Protein AF-A0A9D1GYC1-F1 (afdb_monomer_lite)

Sequence (197 aa):
MPLFRSRPQLSPGERSRFRAACAEAGVDPTVLALAHGTIAARPSGAPGLSAEPPRGVAVTALTTHLGYGDEDRWTLVGWHEIDRGGWNPETFRLEIDQRGVVEAGLVRPGGRRHRIHLADPYRVPEVMTERVSATILFSRQVEMPESTTVLTVVARRDLGDQTITWLAVPSRGSAVDDPDVKAFAAAAVRRLRGEFG

Secondary structure (DSSP, 8-state):
----PPPP---HHHHHHHHHHHHHTT----EEEEEEEEEPPPPPSSTTSPPPPPEEEEEEEESSEEEEE-SS-EEEEEGGGEEEEEEETTTTEEEEEE---EETTEEPS-PPEEEEEEEE-TTHHHHHHHHHHTTEEEEEEEEPTTSS-EEEEEEEE-TTT-PEEEEEEEPTT--TT-HHHHHHHHHHHHHHHHHH-

pLDDT: mean 89.63, std 12.63, range [39.53, 98.19]

Radius of gyration: 19.03 Å; chains: 1; bounding box: 54×38×55 Å

Foldseek 3Di:
DDDPDPADDADPLFVVQLVVVCVVVVHDSAFPHKFKWWFFADPPPDPPDDGDPTDIWMWTLHQFWTWIDHNPDIDTAGLQQFPDWDADPVQQKTKTFGWADADLQETDPDGDITIIRTPPCTCVSVSSVVRNVVFWPDWDWDDDPPDPKIWIWTWTARSPPRDIRTHIYTDPPDPCVDPVVSVVRNVVRVVVVVVRD

Structure (mmCIF, N/CA/C/O backbone):
data_AF-A0A9D1GYC1-F1
#
_entry.id   AF-A0A9D1GYC1-F1
#
loop_
_atom_site.group_PDB
_atom_site.id
_atom_site.type_symbol
_atom_site.label_atom_id
_atom_site.label_alt_id
_atom_site.label_comp_id
_atom_site.label_asym_id
_atom_site.label_entity_id
_atom_site.label_seq_id
_atom_site.pdbx_PDB_ins_code
_atom_site.Cartn_x
_atom_site.Cartn_y
_atom_site.Cartn_z
_atom_site.occupancy
_atom_site.B_iso_or_equiv
_atom_site.auth_seq_id
_atom_site.auth_comp_id
_atom_site.auth_asym_id
_atom_site.auth_atom_id
_atom_site.pdbx_PDB_model_num
ATOM 1 N N . MET A 1 1 ? 17.652 24.447 -23.762 1.00 39.53 1 MET A N 1
ATOM 2 C CA . MET A 1 1 ? 17.161 23.296 -24.551 1.00 39.53 1 MET A CA 1
ATOM 3 C C . MET A 1 1 ? 16.660 22.231 -23.591 1.00 39.53 1 MET A C 1
ATOM 5 O O . MET A 1 1 ? 17.461 21.805 -22.767 1.00 39.53 1 MET A O 1
ATOM 9 N N . PRO A 1 2 ? 15.387 21.811 -23.633 1.00 45.84 2 PRO A N 1
ATOM 10 C CA . PRO A 1 2 ? 14.967 20.640 -22.879 1.00 45.84 2 PRO A CA 1
ATOM 11 C C . PRO A 1 2 ? 15.507 19.392 -23.589 1.00 45.84 2 PRO A C 1
ATOM 13 O O . PRO A 1 2 ? 15.212 19.155 -24.759 1.00 45.84 2 PRO A O 1
ATOM 16 N N . LEU A 1 3 ? 16.344 18.620 -22.897 1.00 50.72 3 LEU A N 1
ATOM 17 C CA . LEU A 1 3 ? 16.708 17.271 -23.321 1.00 50.72 3 LEU A CA 1
ATOM 18 C C . LEU A 1 3 ? 15.425 16.432 -23.300 1.00 50.72 3 LEU A C 1
ATOM 20 O O . LEU A 1 3 ? 14.894 16.149 -22.227 1.00 50.72 3 LEU A O 1
ATOM 24 N N . PHE A 1 4 ? 14.910 16.060 -24.473 1.00 52.53 4 PHE A N 1
ATOM 25 C CA . PHE A 1 4 ? 13.869 15.041 -24.588 1.00 52.53 4 PHE A CA 1
ATOM 26 C C . PHE A 1 4 ? 14.464 13.718 -24.099 1.00 52.53 4 PHE A C 1
ATOM 28 O O . PHE A 1 4 ? 15.125 13.005 -24.852 1.00 52.53 4 PHE A O 1
ATOM 35 N N . ARG A 1 5 ? 14.285 13.404 -22.814 1.00 61.00 5 ARG A N 1
ATOM 36 C CA . ARG A 1 5 ? 14.581 12.064 -22.308 1.00 61.00 5 ARG A CA 1
ATOM 37 C C . ARG A 1 5 ? 13.531 11.116 -22.869 1.00 61.00 5 ARG A C 1
ATOM 39 O O . ARG A 1 5 ? 12.332 11.387 -22.786 1.00 61.00 5 ARG A O 1
ATOM 46 N N . SER A 1 6 ? 13.990 10.026 -23.473 1.00 70.56 6 SER A N 1
ATOM 47 C CA . SER A 1 6 ? 13.118 8.967 -23.972 1.00 70.56 6 SER A CA 1
ATOM 48 C C . SER A 1 6 ? 12.211 8.469 -22.850 1.00 70.56 6 SER A C 1
ATOM 50 O O . SER A 1 6 ? 12.669 8.248 -21.729 1.00 70.56 6 SER A O 1
ATOM 52 N N . ARG A 1 7 ? 10.921 8.285 -23.156 1.00 77.81 7 ARG A N 1
ATOM 53 C CA . ARG A 1 7 ? 9.949 7.721 -22.213 1.00 77.81 7 ARG A CA 1
ATOM 54 C C . ARG A 1 7 ? 10.495 6.388 -21.678 1.00 77.81 7 ARG A C 1
ATOM 56 O O . ARG A 1 7 ? 10.928 5.574 -22.497 1.00 77.81 7 ARG A O 1
ATOM 63 N N . PRO A 1 8 ? 10.472 6.147 -20.358 1.00 86.25 8 PRO A N 1
ATOM 64 C CA . PRO A 1 8 ? 10.978 4.901 -19.804 1.00 86.25 8 PRO A CA 1
ATOM 65 C C . PRO A 1 8 ? 10.171 3.725 -20.361 1.00 86.25 8 PRO A C 1
ATOM 67 O O . PRO A 1 8 ? 8.963 3.842 -20.596 1.00 86.25 8 PRO A O 1
ATOM 70 N N . GLN A 1 9 ? 10.846 2.602 -20.592 1.00 90.44 9 GLN A N 1
ATOM 71 C CA . GLN A 1 9 ? 10.252 1.357 -21.073 1.00 90.44 9 GLN A CA 1
ATOM 72 C C . GLN A 1 9 ? 10.885 0.176 -20.348 1.00 90.44 9 GLN A C 1
ATOM 74 O O . GLN A 1 9 ? 12.081 0.206 -20.082 1.00 90.44 9 GLN A O 1
ATOM 79 N N . LEU A 1 10 ? 10.085 -0.858 -20.087 1.00 93.31 10 LEU A N 1
ATOM 80 C CA . LEU A 1 10 ? 10.588 -2.142 -19.603 1.00 93.31 10 LEU A CA 1
ATOM 81 C C . LEU A 1 10 ? 11.386 -2.844 -20.704 1.00 93.31 10 LEU A C 1
ATOM 83 O O . LEU A 1 10 ? 10.920 -2.896 -21.860 1.00 93.31 10 LEU A O 1
ATOM 87 N N . SER A 1 11 ? 12.509 -3.448 -20.320 1.00 93.81 11 SER A N 1
ATOM 88 C CA . SER A 1 11 ? 13.245 -4.415 -21.133 1.00 93.81 11 SER A CA 1
ATOM 89 C C . SER A 1 11 ? 12.323 -5.579 -21.555 1.00 93.81 11 SER A C 1
ATOM 91 O O . SER A 1 11 ? 11.264 -5.805 -20.953 1.00 93.81 11 SER A O 1
ATOM 93 N N . PRO A 1 12 ? 12.681 -6.356 -22.593 1.00 95.56 12 PRO A N 1
ATOM 94 C CA . PRO A 1 12 ? 11.940 -7.565 -22.944 1.00 95.56 12 PRO A CA 1
ATOM 95 C C . PRO A 1 12 ? 11.827 -8.572 -21.786 1.00 95.56 12 PRO A C 1
ATOM 97 O O . PRO A 1 12 ? 10.746 -9.130 -21.582 1.00 95.56 12 PRO A O 1
ATOM 100 N N . GLY A 1 13 ? 12.902 -8.768 -21.013 1.00 94.50 13 GLY A N 1
ATOM 101 C CA . GLY A 1 13 ? 12.927 -9.674 -19.862 1.00 94.50 13 GLY A CA 1
ATOM 102 C C . GLY A 1 13 ? 12.052 -9.169 -18.718 1.00 94.50 13 GLY A C 1
ATOM 103 O O . GLY A 1 13 ? 11.164 -9.887 -18.254 1.00 94.50 13 GLY A O 1
ATOM 104 N N . GLU A 1 14 ? 12.201 -7.893 -18.354 1.00 95.31 14 GLU A N 1
ATOM 105 C CA . GLU A 1 14 ? 11.397 -7.238 -17.317 1.00 95.31 14 GLU A CA 1
ATOM 106 C C . GLU A 1 14 ? 9.914 -7.292 -17.669 1.00 95.31 14 GLU A C 1
ATOM 108 O O . GLU A 1 14 ? 9.080 -7.632 -16.835 1.00 95.31 14 GLU A O 1
ATOM 113 N N . ARG A 1 15 ? 9.571 -7.009 -18.930 1.00 96.69 15 ARG A N 1
ATOM 114 C CA . ARG A 1 15 ? 8.191 -7.042 -19.423 1.00 96.69 15 ARG A CA 1
ATOM 115 C C . ARG A 1 15 ? 7.595 -8.442 -19.371 1.00 96.69 15 ARG A C 1
ATOM 117 O O . ARG A 1 15 ? 6.419 -8.574 -19.034 1.00 96.69 15 ARG A O 1
ATOM 124 N N . SER A 1 16 ? 8.371 -9.460 -19.740 1.00 96.50 16 SER A N 1
ATOM 125 C CA . SER A 1 16 ? 7.931 -10.855 -19.687 1.00 96.50 16 SER A CA 1
ATOM 126 C C . SER A 1 16 ? 7.629 -11.265 -18.246 1.00 96.50 16 SER A C 1
ATOM 128 O O . SER A 1 16 ? 6.515 -11.707 -17.950 1.00 96.50 16 SER A O 1
ATOM 130 N N . ARG A 1 17 ? 8.567 -11.012 -17.319 1.00 97.25 17 ARG A N 1
ATOM 131 C CA . ARG A 1 17 ? 8.382 -11.353 -15.904 1.00 97.25 17 ARG A CA 1
ATOM 132 C C . ARG A 1 17 ? 7.278 -10.528 -15.242 1.00 97.25 17 ARG A C 1
ATOM 134 O O . ARG A 1 17 ? 6.483 -11.096 -14.498 1.00 97.25 17 ARG A O 1
ATOM 141 N N . PHE A 1 18 ? 7.172 -9.238 -15.557 1.00 97.62 18 PHE A N 1
ATOM 142 C CA . PHE A 1 18 ? 6.093 -8.359 -15.101 1.00 97.62 18 PHE A CA 1
ATOM 143 C C . PHE A 1 18 ? 4.718 -8.906 -15.492 1.00 97.62 18 PHE A C 1
ATOM 145 O O . PHE A 1 18 ? 3.842 -9.051 -14.644 1.00 97.62 18 PHE A O 1
ATOM 152 N N . ARG A 1 19 ? 4.532 -9.270 -16.769 1.00 97.56 19 ARG A N 1
ATOM 153 C CA . ARG A 1 19 ? 3.264 -9.834 -17.253 1.00 97.56 19 ARG A CA 1
ATOM 154 C C . ARG A 1 19 ? 2.930 -11.160 -16.582 1.00 97.56 19 ARG A C 1
ATOM 156 O O . ARG A 1 19 ? 1.773 -11.363 -16.231 1.00 97.56 19 ARG A O 1
ATOM 163 N N . ALA A 1 20 ? 3.923 -12.029 -16.391 1.00 97.50 20 ALA A N 1
ATOM 164 C CA . ALA A 1 20 ? 3.738 -13.279 -15.662 1.00 97.50 20 ALA A CA 1
ATOM 165 C C . ALA A 1 20 ? 3.291 -13.017 -14.215 1.00 97.50 20 ALA A C 1
ATOM 167 O O . ALA A 1 20 ? 2.290 -13.577 -13.786 1.00 97.50 20 ALA A O 1
ATOM 168 N N . ALA A 1 21 ? 3.949 -12.097 -13.502 1.00 97.31 21 ALA A N 1
ATOM 169 C CA . ALA A 1 21 ? 3.579 -11.735 -12.135 1.00 97.31 21 ALA A CA 1
ATOM 170 C C . ALA A 1 21 ? 2.167 -11.127 -12.040 1.00 97.31 21 ALA A C 1
ATOM 172 O O . ALA A 1 21 ? 1.408 -11.475 -11.139 1.00 97.31 21 ALA A O 1
ATOM 173 N N . CYS A 1 22 ? 1.787 -10.255 -12.980 1.00 97.62 22 CYS A N 1
ATOM 174 C CA . CYS A 1 22 ? 0.422 -9.732 -13.061 1.00 97.62 22 CYS A CA 1
ATOM 175 C C . CYS A 1 22 ? -0.602 -10.847 -13.308 1.00 97.62 22 CYS A C 1
ATOM 177 O O . CYS A 1 22 ? -1.631 -10.873 -12.643 1.00 97.62 22 CYS A O 1
ATOM 179 N N . ALA A 1 23 ? -0.317 -11.786 -14.214 1.00 97.56 23 ALA A N 1
ATOM 180 C CA . ALA A 1 23 ? -1.205 -12.912 -14.497 1.00 97.56 23 ALA A CA 1
ATOM 181 C C . ALA A 1 23 ? -1.344 -13.862 -13.294 1.00 97.56 23 ALA A C 1
ATOM 183 O O . ALA A 1 23 ? -2.462 -14.227 -12.940 1.00 97.56 23 ALA A O 1
ATOM 184 N N . GLU A 1 24 ? -0.232 -14.210 -12.638 1.00 96.88 24 GLU A N 1
ATOM 185 C CA . GLU A 1 24 ? -0.198 -15.025 -11.414 1.00 96.88 24 GLU A CA 1
ATOM 186 C C . GLU A 1 24 ? -1.030 -14.390 -10.285 1.00 96.88 24 GLU A C 1
ATOM 188 O O . GLU A 1 24 ? -1.705 -15.098 -9.541 1.00 96.88 24 GLU A O 1
ATOM 193 N N . ALA A 1 25 ? -1.010 -13.058 -10.176 1.00 94.75 25 ALA A N 1
ATOM 194 C CA . ALA A 1 25 ? -1.740 -12.306 -9.158 1.00 94.75 25 ALA A CA 1
ATOM 195 C C . ALA A 1 25 ? -3.167 -11.888 -9.573 1.00 94.75 25 ALA A C 1
ATOM 197 O O . ALA A 1 25 ? -3.871 -11.283 -8.769 1.00 94.75 25 ALA A O 1
ATOM 198 N N . GLY A 1 26 ? -3.600 -12.155 -10.812 1.00 95.81 26 GLY A N 1
ATOM 199 C CA . GLY A 1 26 ? -4.896 -11.689 -11.326 1.00 95.81 26 GLY A CA 1
ATOM 200 C C . GLY A 1 26 ? -5.011 -10.161 -11.460 1.00 95.81 26 GLY A C 1
ATOM 201 O O . GLY A 1 26 ? -6.103 -9.608 -11.355 1.00 95.81 26 GLY A O 1
ATOM 202 N N . VAL A 1 27 ? -3.893 -9.465 -11.670 1.00 96.06 27 VAL A N 1
ATOM 203 C CA . VAL A 1 27 ? -3.803 -7.998 -11.733 1.00 96.06 27 VAL A CA 1
ATOM 204 C C . VAL A 1 27 ? -3.805 -7.509 -13.182 1.00 96.06 27 VAL A C 1
ATOM 206 O O . VAL A 1 27 ? -3.058 -8.014 -14.018 1.00 96.06 27 VAL A O 1
ATOM 209 N N . ASP A 1 28 ? -4.588 -6.467 -13.475 1.00 94.31 28 ASP A N 1
ATOM 210 C CA . ASP A 1 28 ? -4.538 -5.755 -14.758 1.00 94.31 28 ASP A CA 1
ATOM 211 C C . ASP A 1 28 ? -3.153 -5.094 -14.960 1.00 94.31 28 ASP A C 1
ATOM 213 O O . ASP A 1 28 ? -2.762 -4.228 -14.167 1.00 94.31 28 ASP A O 1
ATOM 217 N N . PRO A 1 29 ? -2.400 -5.453 -16.020 1.00 95.62 29 PRO A N 1
ATOM 218 C CA . PRO A 1 29 ? -1.058 -4.931 -16.269 1.00 95.62 29 PRO A CA 1
ATOM 219 C C . PRO A 1 29 ? -1.042 -3.507 -16.860 1.00 95.62 29 PRO A C 1
ATOM 221 O O . PRO A 1 29 ? -0.000 -3.068 -17.354 1.00 95.62 29 PRO A O 1
ATOM 224 N N . THR A 1 30 ? -2.162 -2.776 -16.865 1.00 95.56 30 THR A N 1
ATOM 225 C CA . THR A 1 30 ? -2.246 -1.405 -17.391 1.00 95.56 30 THR A CA 1
ATOM 226 C C . THR A 1 30 ? -1.371 -0.436 -16.588 1.00 95.56 30 THR A C 1
ATOM 228 O O . THR A 1 30 ? -1.704 -0.021 -15.476 1.00 95.56 30 THR A O 1
ATOM 231 N N . VAL A 1 31 ? -0.246 -0.036 -17.190 1.00 96.88 31 VAL A N 1
ATOM 232 C CA . VAL A 1 31 ? 0.742 0.882 -16.605 1.00 96.88 31 VAL A CA 1
ATOM 233 C C . VAL A 1 31 ? 0.338 2.340 -16.834 1.00 96.88 31 VAL A C 1
ATOM 235 O O . VAL A 1 31 ? 0.272 2.813 -17.968 1.00 96.88 31 VAL A O 1
ATOM 238 N N . LEU A 1 32 ? 0.142 3.080 -15.744 1.00 96.62 32 LEU A N 1
ATOM 239 C CA . LEU A 1 32 ? -0.139 4.520 -15.743 1.00 96.62 32 LEU A CA 1
ATOM 240 C C . LEU A 1 32 ? 1.142 5.360 -15.730 1.00 96.62 32 LEU A C 1
ATOM 242 O O . LEU A 1 32 ? 1.209 6.411 -16.370 1.00 96.62 32 LEU A O 1
ATOM 246 N N . ALA A 1 33 ? 2.160 4.895 -15.006 1.00 96.50 33 ALA A N 1
ATOM 247 C CA . AL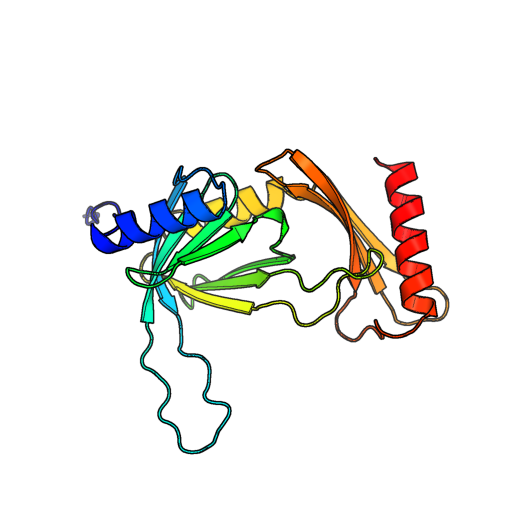A A 1 33 ? 3.483 5.505 -14.955 1.00 96.50 33 ALA A CA 1
ATOM 248 C C . ALA A 1 33 ? 4.564 4.435 -14.773 1.00 96.50 33 ALA A C 1
ATOM 250 O O . ALA A 1 33 ? 4.325 3.394 -14.164 1.00 96.50 33 ALA A O 1
ATOM 251 N N . LEU A 1 34 ? 5.753 4.713 -15.301 1.00 96.25 34 LEU A N 1
ATOM 252 C CA . LEU A 1 34 ? 6.928 3.858 -15.191 1.00 96.25 34 LEU A CA 1
ATOM 253 C C . LEU A 1 34 ? 8.133 4.726 -14.834 1.00 96.25 34 LEU A C 1
ATOM 255 O O . LEU A 1 34 ? 8.283 5.822 -15.375 1.00 96.25 34 LEU A O 1
ATOM 259 N N . ALA A 1 35 ? 8.981 4.214 -13.956 1.00 95.56 35 ALA A N 1
ATOM 260 C CA . ALA A 1 35 ? 10.292 4.753 -13.635 1.00 95.56 35 ALA A CA 1
ATOM 261 C C . ALA A 1 35 ? 11.291 3.601 -13.471 1.00 95.56 35 ALA A C 1
ATOM 263 O O . ALA A 1 35 ? 10.893 2.447 -13.315 1.00 95.56 35 ALA A O 1
ATOM 264 N N . HIS A 1 36 ? 12.580 3.925 -13.472 1.00 94.62 36 HIS A N 1
ATOM 265 C CA . HIS A 1 36 ? 13.626 3.003 -13.040 1.00 94.62 36 HIS A CA 1
ATOM 266 C C . HIS A 1 36 ? 14.291 3.555 -11.789 1.00 94.62 36 HIS A C 1
ATOM 268 O O . HIS A 1 36 ? 14.403 4.770 -11.593 1.00 94.62 36 HIS A O 1
ATOM 274 N N . GLY A 1 37 ? 14.734 2.646 -10.941 1.00 92.56 37 GLY A N 1
ATOM 275 C CA . GLY A 1 37 ? 15.351 2.990 -9.685 1.00 92.56 37 GLY A CA 1
ATOM 276 C C . GLY A 1 37 ? 16.263 1.901 -9.171 1.00 92.56 37 GLY A C 1
ATOM 277 O O . GLY A 1 37 ? 16.548 0.918 -9.851 1.00 92.56 37 GLY A O 1
ATOM 278 N N . THR A 1 38 ? 16.719 2.090 -7.945 1.00 92.69 38 THR A N 1
ATOM 279 C CA . THR A 1 38 ? 17.491 1.097 -7.217 1.00 92.69 38 THR A CA 1
ATOM 280 C C . THR A 1 38 ? 16.861 0.837 -5.864 1.00 92.69 38 THR A C 1
ATOM 282 O O . THR A 1 38 ? 16.354 1.741 -5.194 1.00 92.69 38 THR A O 1
ATOM 285 N N . ILE A 1 39 ? 16.893 -0.423 -5.453 1.00 87.75 39 ILE A N 1
ATOM 286 C CA . ILE A 1 39 ? 16.535 -0.827 -4.099 1.00 87.75 39 ILE A CA 1
ATOM 287 C C . ILE A 1 39 ? 17.831 -1.163 -3.383 1.00 87.75 39 ILE A C 1
ATOM 289 O O . ILE A 1 39 ? 18.661 -1.925 -3.885 1.00 87.75 39 ILE A O 1
ATOM 293 N N . ALA A 1 40 ? 18.015 -0.553 -2.214 1.00 75.06 40 ALA A N 1
ATOM 294 C CA . ALA A 1 40 ? 19.121 -0.909 -1.346 1.00 75.06 40 ALA A CA 1
ATOM 295 C C . ALA A 1 40 ? 18.978 -2.379 -0.947 1.00 75.06 40 ALA A C 1
ATOM 297 O O . ALA A 1 40 ? 17.885 -2.828 -0.590 1.00 75.06 40 ALA A O 1
ATOM 298 N N . ALA A 1 41 ? 20.087 -3.108 -0.976 1.00 59.34 41 ALA A N 1
ATOM 299 C CA . ALA A 1 41 ? 20.135 -4.433 -0.398 1.00 59.34 41 ALA A CA 1
ATOM 300 C C . ALA A 1 41 ? 19.612 -4.420 1.035 1.00 59.34 41 ALA A C 1
ATOM 302 O O . ALA A 1 41 ? 19.775 -3.447 1.783 1.00 59.34 41 ALA A O 1
ATOM 303 N N . ARG A 1 42 ? 18.982 -5.526 1.423 1.00 54.38 42 ARG A N 1
ATOM 304 C CA . ARG A 1 42 ? 18.585 -5.733 2.810 1.00 54.38 42 ARG A CA 1
ATOM 305 C C . ARG A 1 42 ? 19.854 -5.573 3.661 1.00 54.38 42 ARG A C 1
ATOM 307 O O . ARG A 1 42 ? 20.855 -6.205 3.328 1.00 54.38 42 ARG A O 1
ATOM 314 N N . PRO A 1 43 ? 19.868 -4.735 4.714 1.00 46.38 43 PRO A N 1
ATOM 315 C CA . PRO A 1 43 ? 21.038 -4.672 5.576 1.00 46.38 43 PRO A CA 1
ATOM 316 C C . PRO A 1 43 ? 21.307 -6.088 6.088 1.00 46.38 43 PRO A C 1
ATOM 318 O O . PRO A 1 43 ? 20.394 -6.732 6.615 1.00 46.38 43 PRO A O 1
ATOM 321 N N . SER A 1 44 ? 22.527 -6.593 5.874 1.00 48.44 44 SER A N 1
ATOM 322 C CA . SER A 1 44 ? 22.945 -7.850 6.484 1.00 48.44 44 SER A CA 1
ATOM 323 C C . SER A 1 44 ? 22.776 -7.696 7.991 1.00 48.44 44 SER A C 1
ATOM 325 O O . SER A 1 44 ? 23.409 -6.843 8.609 1.00 48.44 44 SER A O 1
ATOM 327 N N . GLY A 1 45 ? 21.906 -8.511 8.585 1.00 48.31 45 GLY A N 1
ATOM 328 C CA . GLY A 1 45 ? 21.752 -8.564 10.037 1.00 48.31 45 GLY A CA 1
ATOM 329 C C . GLY A 1 45 ? 22.968 -9.172 10.745 1.00 48.31 45 GLY A C 1
ATOM 330 O O . GLY A 1 45 ? 23.010 -9.157 11.970 1.00 48.31 45 GLY A O 1
ATOM 331 N N . ALA A 1 46 ? 23.941 -9.707 9.999 1.00 48.47 46 ALA A N 1
ATOM 332 C CA . ALA A 1 46 ? 25.135 -10.340 10.537 1.00 48.47 46 ALA A CA 1
ATOM 333 C C . ALA A 1 46 ? 26.384 -9.468 10.295 1.00 48.47 46 ALA A C 1
ATOM 335 O O . ALA A 1 46 ? 26.657 -9.105 9.141 1.00 48.47 46 ALA A O 1
ATOM 336 N N . PRO A 1 47 ? 27.166 -9.148 11.345 1.00 46.50 47 PRO A N 1
ATOM 337 C CA . PRO A 1 47 ? 28.459 -8.498 11.179 1.00 46.50 47 PRO A CA 1
ATOM 338 C C . PRO A 1 47 ? 29.392 -9.410 10.367 1.00 46.50 47 PRO A C 1
ATOM 340 O O . PRO A 1 47 ? 29.606 -10.562 10.730 1.00 46.50 47 PRO A O 1
ATOM 343 N N . GLY A 1 48 ? 29.926 -8.895 9.255 1.00 56.56 48 GLY A N 1
ATOM 344 C CA . GLY A 1 48 ? 30.920 -9.587 8.421 1.00 56.56 48 GLY A CA 1
ATOM 345 C C . GLY A 1 48 ? 30.452 -10.042 7.033 1.00 56.56 48 GLY A C 1
ATOM 346 O O . GLY A 1 48 ? 31.292 -10.436 6.230 1.00 56.56 48 GLY A O 1
ATOM 347 N N . LEU A 1 49 ? 29.160 -9.949 6.700 1.00 54.97 49 LEU A N 1
ATOM 348 C CA . LEU A 1 49 ? 28.703 -10.131 5.315 1.00 54.97 49 LEU A CA 1
ATOM 349 C C . LEU A 1 49 ? 28.730 -8.790 4.574 1.00 54.97 49 LEU A C 1
ATOM 351 O O . LEU A 1 49 ? 28.189 -7.794 5.060 1.00 54.97 49 LEU A O 1
ATOM 355 N N . SER A 1 50 ? 29.355 -8.779 3.393 1.00 52.34 50 SER A N 1
ATOM 356 C CA . SER A 1 50 ? 29.309 -7.643 2.469 1.00 52.34 50 SER A CA 1
ATOM 357 C C . SER A 1 50 ? 27.849 -7.293 2.186 1.00 52.34 50 SER A C 1
ATOM 359 O O . SER A 1 50 ? 27.059 -8.182 1.870 1.00 52.34 50 SER A O 1
ATOM 361 N N . ALA A 1 51 ? 27.484 -6.014 2.300 1.00 57.62 51 ALA A N 1
ATOM 362 C CA . ALA A 1 51 ? 26.174 -5.556 1.849 1.00 57.62 51 ALA A CA 1
ATOM 363 C C . ALA A 1 51 ? 26.010 -5.952 0.374 1.00 57.62 51 ALA A C 1
ATOM 365 O O . ALA A 1 51 ? 26.937 -5.738 -0.415 1.00 57.62 51 ALA A O 1
ATOM 366 N N . GLU A 1 52 ? 24.878 -6.565 0.005 1.00 60.72 52 GLU A N 1
ATOM 367 C CA . GLU A 1 52 ? 24.634 -6.857 -1.409 1.00 60.72 52 GLU A CA 1
ATOM 368 C C . GLU A 1 52 ? 24.631 -5.527 -2.188 1.00 60.72 52 GLU A C 1
ATOM 370 O O . GLU A 1 52 ? 24.252 -4.477 -1.646 1.00 60.72 52 GLU A O 1
ATOM 375 N N . PRO A 1 53 ? 25.097 -5.522 -3.445 1.00 68.12 53 PRO A N 1
ATOM 376 C CA . PRO A 1 53 ? 25.045 -4.316 -4.250 1.00 68.12 53 PRO A CA 1
ATOM 377 C C . PRO A 1 53 ? 23.585 -3.864 -4.434 1.00 68.12 53 PRO A C 1
ATOM 379 O O . PRO A 1 53 ? 22.678 -4.701 -4.488 1.00 68.12 53 PRO A O 1
ATOM 382 N N . PRO A 1 54 ? 23.330 -2.547 -4.545 1.00 79.75 54 PRO A N 1
ATOM 383 C CA . PRO A 1 54 ? 22.013 -2.041 -4.899 1.00 79.75 54 PRO A CA 1
ATOM 384 C C . PRO A 1 54 ? 21.522 -2.691 -6.190 1.00 79.75 54 PRO A C 1
ATOM 386 O O . PRO A 1 54 ? 22.254 -2.764 -7.178 1.00 79.75 54 PRO A O 1
ATOM 389 N N . ARG A 1 55 ? 20.269 -3.135 -6.185 1.00 87.06 55 ARG A N 1
ATOM 390 C CA . ARG A 1 55 ? 19.655 -3.804 -7.331 1.00 87.06 55 ARG A CA 1
ATOM 391 C C . ARG A 1 55 ? 18.860 -2.797 -8.148 1.00 87.06 55 ARG A C 1
ATOM 393 O O . ARG A 1 55 ? 18.040 -2.073 -7.581 1.00 87.06 55 ARG A O 1
ATOM 400 N N . GLY A 1 56 ? 19.102 -2.753 -9.456 1.00 91.62 56 GLY A N 1
ATOM 401 C CA . GLY A 1 56 ? 18.282 -1.989 -10.394 1.00 91.62 56 GLY A CA 1
ATOM 402 C C . GLY A 1 56 ? 16.890 -2.602 -10.508 1.00 91.62 56 GLY A C 1
ATOM 403 O O . GLY A 1 56 ? 16.764 -3.818 -10.590 1.00 91.62 56 GLY A O 1
ATOM 404 N N . VAL A 1 57 ? 15.855 -1.769 -10.475 1.00 94.25 57 VAL A N 1
ATOM 405 C CA . VAL A 1 57 ? 14.464 -2.205 -10.622 1.00 94.25 57 VAL A CA 1
ATOM 406 C C . VAL A 1 57 ? 13.689 -1.240 -11.505 1.00 94.25 57 VAL A C 1
ATOM 408 O O . VAL A 1 57 ? 13.882 -0.021 -11.452 1.00 94.25 57 VAL A O 1
ATOM 411 N N . ALA A 1 58 ? 12.751 -1.779 -12.266 1.00 95.88 58 ALA A N 1
ATOM 412 C CA . ALA A 1 58 ? 11.647 -1.022 -12.814 1.00 95.88 58 ALA A CA 1
ATOM 413 C C . ALA A 1 58 ? 10.561 -0.825 -11.747 1.00 95.88 58 ALA A C 1
ATOM 415 O O . ALA A 1 58 ? 10.340 -1.684 -10.892 1.00 95.88 58 ALA A O 1
ATOM 416 N N . VAL A 1 59 ? 9.871 0.313 -11.803 1.00 97.00 59 VAL A N 1
ATOM 417 C CA . VAL A 1 59 ? 8.756 0.666 -10.918 1.00 97.00 59 VAL A CA 1
ATOM 418 C C . VAL A 1 59 ? 7.561 1.077 -11.761 1.00 97.00 59 VAL A C 1
ATOM 420 O O . VAL A 1 59 ? 7.591 2.102 -12.439 1.00 97.00 59 VAL A O 1
ATOM 423 N N . THR A 1 60 ? 6.497 0.287 -11.706 1.00 97.69 60 THR A N 1
ATOM 424 C CA . THR A 1 60 ? 5.263 0.481 -12.468 1.00 97.69 60 THR A CA 1
ATOM 425 C C . THR A 1 60 ? 4.136 0.903 -11.538 1.00 97.69 60 THR A C 1
ATOM 427 O O . THR A 1 60 ? 3.746 0.146 -10.651 1.00 97.69 60 THR A O 1
ATOM 430 N N . ALA A 1 61 ? 3.550 2.072 -11.765 1.00 97.50 61 ALA A N 1
ATOM 431 C CA . ALA A 1 61 ? 2.282 2.431 -11.145 1.00 97.50 61 ALA A CA 1
ATOM 432 C C . ALA A 1 61 ? 1.139 1.928 -12.038 1.00 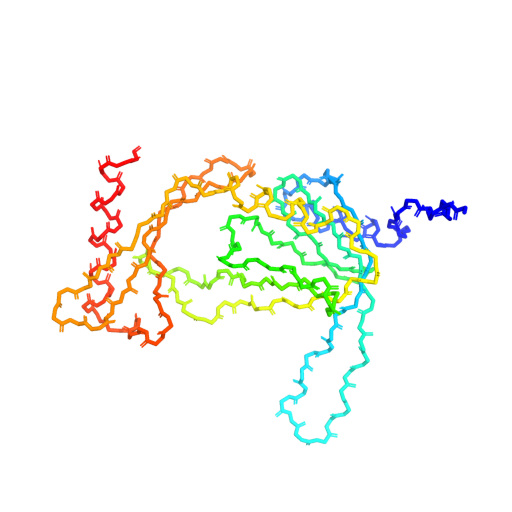97.50 61 ALA A C 1
ATOM 434 O O . ALA A 1 61 ? 0.983 2.405 -13.165 1.00 97.50 61 ALA A O 1
ATOM 435 N N . LEU A 1 62 ? 0.371 0.951 -11.558 1.00 98.06 62 LEU A N 1
ATOM 436 C CA . LEU A 1 62 ? -0.758 0.352 -12.273 1.00 98.06 62 LEU A CA 1
ATOM 437 C C . LEU A 1 62 ? -2.083 0.989 -11.848 1.00 98.06 62 LEU A C 1
ATOM 439 O O . LEU A 1 62 ? -2.155 1.796 -10.918 1.00 98.06 62 LEU A O 1
ATOM 443 N N . THR A 1 63 ? -3.168 0.595 -12.505 1.00 97.19 63 THR A N 1
ATOM 444 C CA . THR A 1 63 ? -4.529 0.997 -12.118 1.00 97.19 63 THR A CA 1
ATOM 445 C C . THR A 1 63 ? -4.879 0.585 -10.686 1.00 97.19 63 THR A C 1
ATOM 447 O O . THR A 1 63 ? -5.516 1.364 -9.975 1.00 97.19 63 THR A O 1
ATOM 450 N N . THR A 1 64 ? -4.407 -0.583 -10.240 1.00 97.56 64 THR A N 1
ATOM 451 C CA . THR A 1 64 ? -4.802 -1.207 -8.962 1.00 97.56 64 THR A CA 1
ATOM 452 C C . THR A 1 64 ? -3.639 -1.493 -8.004 1.00 97.56 64 THR A C 1
ATOM 454 O O . THR A 1 64 ? -3.865 -1.621 -6.801 1.00 97.56 64 THR A O 1
ATOM 457 N N . HIS A 1 65 ? -2.400 -1.531 -8.506 1.00 98.19 65 HIS A N 1
ATOM 458 C CA . HIS A 1 65 ? -1.210 -1.886 -7.729 1.00 98.19 65 HIS A CA 1
ATOM 459 C C . HIS A 1 65 ? -0.018 -0.974 -8.025 1.00 98.19 65 HIS A C 1
ATOM 461 O O . HIS A 1 65 ? 0.133 -0.462 -9.136 1.00 98.19 65 HIS A O 1
ATOM 467 N N . LEU A 1 66 ? 0.897 -0.868 -7.065 1.00 97.88 66 LEU A N 1
ATOM 468 C CA . LEU A 1 66 ? 2.287 -0.545 -7.348 1.00 97.88 66 LEU A CA 1
ATOM 469 C C . LEU A 1 66 ? 3.063 -1.832 -7.612 1.00 97.88 66 LEU A C 1
ATOM 471 O O . LEU A 1 66 ? 3.074 -2.732 -6.777 1.00 97.88 66 LEU A O 1
ATOM 475 N N . GLY A 1 67 ? 3.761 -1.887 -8.738 1.00 97.19 67 GLY A N 1
ATOM 476 C CA . GLY A 1 67 ? 4.720 -2.936 -9.049 1.00 97.19 67 GLY A CA 1
ATOM 477 C C . GLY A 1 67 ? 6.150 -2.423 -8.989 1.00 97.19 67 GLY A C 1
ATOM 478 O O . GLY A 1 67 ? 6.427 -1.311 -9.436 1.00 97.19 67 GLY A O 1
ATOM 479 N N . TYR A 1 68 ? 7.069 -3.232 -8.478 1.00 96.19 68 TYR A N 1
ATOM 480 C CA . TYR A 1 68 ? 8.497 -3.019 -8.688 1.00 96.19 68 TYR A CA 1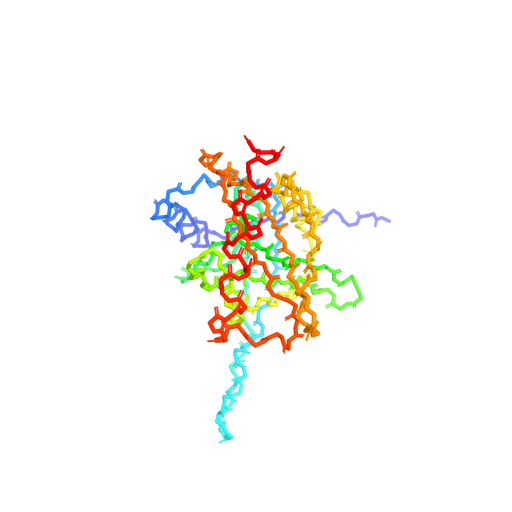
ATOM 481 C C . TYR A 1 68 ? 9.243 -4.348 -8.776 1.00 96.19 68 TYR A C 1
ATOM 483 O O . TYR A 1 68 ? 8.896 -5.319 -8.095 1.00 96.19 68 TYR A O 1
ATOM 491 N N . GLY A 1 69 ? 10.268 -4.399 -9.615 1.00 94.94 69 GLY A N 1
ATOM 492 C CA . GLY A 1 69 ? 10.986 -5.632 -9.900 1.00 94.94 69 GLY A CA 1
ATOM 493 C C . GLY A 1 69 ? 11.893 -5.516 -11.108 1.00 94.94 69 GLY A C 1
ATOM 494 O O . GLY A 1 69 ? 12.113 -4.427 -11.630 1.00 94.94 69 GLY A O 1
ATOM 495 N N . ASP A 1 70 ? 12.412 -6.651 -11.542 1.00 93.44 70 ASP A N 1
ATOM 496 C CA . ASP A 1 70 ? 13.267 -6.777 -12.720 1.00 93.44 70 ASP A CA 1
ATOM 497 C C . ASP A 1 70 ? 12.989 -8.107 -13.451 1.00 93.44 70 ASP A C 1
ATOM 499 O O . ASP A 1 70 ? 11.868 -8.620 -13.422 1.00 93.44 70 ASP A O 1
ATOM 503 N N . GLU A 1 71 ? 13.981 -8.674 -14.133 1.00 93.44 71 GLU A N 1
ATOM 504 C CA . GLU A 1 71 ? 13.830 -9.910 -14.905 1.00 93.44 71 GLU A CA 1
ATOM 505 C C . GLU A 1 71 ? 13.620 -11.166 -14.038 1.00 93.44 71 GLU A C 1
ATOM 507 O O . GLU A 1 71 ? 12.994 -12.118 -14.509 1.00 93.44 71 GLU A O 1
ATOM 512 N N . ASP A 1 72 ? 14.035 -11.169 -12.764 1.00 90.81 72 ASP A N 1
ATOM 513 C CA . ASP A 1 72 ? 13.881 -12.351 -11.902 1.00 90.81 72 ASP A CA 1
ATOM 514 C C . ASP A 1 72 ? 12.558 -12.318 -11.134 1.00 90.81 72 ASP A C 1
ATOM 516 O O . ASP A 1 72 ? 11.824 -13.312 -11.030 1.00 90.81 72 ASP A O 1
ATOM 520 N N . ARG A 1 73 ? 12.254 -11.165 -10.526 1.00 91.50 73 ARG A N 1
ATOM 521 C CA . ARG A 1 73 ? 11.172 -11.072 -9.547 1.00 91.50 73 ARG A CA 1
ATOM 522 C C . ARG A 1 73 ? 10.494 -9.718 -9.554 1.00 91.50 73 ARG A C 1
ATOM 524 O O . ARG A 1 73 ? 11.136 -8.677 -9.490 1.00 91.50 73 ARG A O 1
ATOM 531 N N . TRP A 1 74 ? 9.169 -9.782 -9.461 1.00 95.38 74 TRP A N 1
ATOM 532 C CA . TRP A 1 74 ? 8.304 -8.641 -9.208 1.00 95.38 74 TRP A CA 1
ATOM 533 C C . TRP A 1 74 ? 7.627 -8.744 -7.849 1.00 95.38 74 TRP A C 1
ATOM 535 O O . TRP A 1 74 ? 7.300 -9.830 -7.366 1.00 95.38 74 TRP A O 1
ATOM 545 N N . THR A 1 75 ? 7.426 -7.586 -7.234 1.00 95.50 75 THR A N 1
ATOM 546 C CA . THR A 1 75 ? 6.527 -7.395 -6.100 1.00 95.50 75 THR A CA 1
ATOM 547 C C . THR A 1 75 ? 5.395 -6.494 -6.555 1.00 95.50 75 THR A C 1
ATOM 549 O O . THR A 1 75 ? 5.652 -5.434 -7.122 1.00 95.50 75 THR A O 1
ATOM 552 N N . LEU A 1 76 ? 4.161 -6.919 -6.303 1.00 97.19 76 LEU A N 1
ATOM 553 C CA . LEU A 1 76 ? 2.951 -6.139 -6.530 1.00 97.19 76 LEU A CA 1
ATOM 554 C C . LEU A 1 76 ? 2.332 -5.837 -5.164 1.00 97.19 76 LEU A C 1
ATOM 556 O O . LEU A 1 76 ? 2.177 -6.744 -4.349 1.00 97.19 76 LEU A O 1
ATOM 560 N N . VAL A 1 77 ? 2.027 -4.570 -4.906 1.00 97.00 77 VAL A N 1
ATOM 561 C CA . VAL A 1 77 ? 1.392 -4.096 -3.670 1.00 97.00 77 VAL A CA 1
ATOM 562 C C . VAL A 1 77 ? 0.111 -3.375 -4.055 1.00 97.00 77 VAL A C 1
ATOM 564 O O . VAL A 1 77 ? 0.163 -2.402 -4.814 1.00 97.00 77 VAL A O 1
ATOM 567 N N . GLY A 1 78 ? -1.033 -3.840 -3.559 1.00 97.25 78 GLY A N 1
ATOM 568 C CA . GLY A 1 78 ? -2.315 -3.194 -3.817 1.00 97.25 78 GLY A CA 1
ATOM 569 C C . GLY A 1 78 ? -2.320 -1.784 -3.234 1.00 97.25 78 GLY A C 1
ATOM 570 O O . GLY A 1 78 ? -1.836 -1.562 -2.122 1.00 97.25 78 GLY A O 1
ATOM 571 N N . TRP A 1 79 ? -2.887 -0.804 -3.943 1.00 97.75 79 TRP A N 1
ATOM 572 C CA . TRP A 1 79 ? -2.922 0.577 -3.431 1.00 97.75 79 TRP A CA 1
ATOM 573 C C . TRP A 1 79 ? -3.607 0.672 -2.055 1.00 97.75 79 TRP A C 1
ATOM 575 O O . TRP A 1 79 ? -3.192 1.454 -1.197 1.00 97.75 79 TRP A O 1
ATOM 585 N N . HIS A 1 80 ? -4.612 -0.177 -1.815 1.00 96.12 80 HIS A N 1
ATOM 586 C CA . HIS A 1 80 ? -5.368 -0.252 -0.564 1.00 96.12 80 HIS A CA 1
ATOM 587 C C . HIS A 1 80 ? -4.542 -0.831 0.605 1.00 96.12 80 HIS A C 1
ATOM 589 O O . HIS A 1 80 ? -4.843 -0.570 1.778 1.00 96.12 80 HIS A O 1
ATOM 595 N N . GLU A 1 81 ? -3.458 -1.548 0.307 1.00 95.62 81 GLU A N 1
ATOM 596 C CA . GLU A 1 81 ? -2.520 -2.106 1.280 1.00 95.62 81 GLU A CA 1
ATOM 597 C C . GLU A 1 81 ? -1.457 -1.094 1.728 1.00 95.62 81 GLU A C 1
ATOM 599 O O . GLU A 1 81 ? -0.725 -1.370 2.668 1.00 95.62 81 GLU A O 1
ATOM 604 N N . ILE A 1 82 ? -1.342 0.081 1.105 1.00 95.62 82 ILE A N 1
ATOM 605 C CA . ILE A 1 82 ? -0.310 1.068 1.462 1.00 95.62 82 ILE A CA 1
ATOM 606 C C . ILE A 1 82 ? -0.794 1.958 2.607 1.00 95.62 82 ILE A C 1
ATOM 608 O O . ILE A 1 82 ? -1.562 2.898 2.397 1.00 95.62 82 ILE A O 1
ATOM 612 N N . ASP A 1 83 ? -0.353 1.696 3.835 1.00 91.50 83 ASP A N 1
ATOM 613 C CA . ASP A 1 83 ? -0.740 2.503 4.997 1.00 91.50 83 ASP A CA 1
ATOM 614 C C . ASP A 1 83 ? -0.133 3.903 4.957 1.00 91.50 83 ASP A C 1
ATOM 616 O O . ASP A 1 83 ? -0.816 4.877 5.282 1.00 91.50 83 ASP A O 1
ATOM 620 N N . ARG A 1 84 ? 1.123 4.011 4.515 1.00 89.94 84 ARG A N 1
ATOM 621 C CA . ARG A 1 84 ? 1.796 5.290 4.273 1.00 89.94 84 ARG A CA 1
ATOM 622 C C . ARG A 1 84 ? 2.607 5.214 2.990 1.00 89.94 84 ARG A C 1
ATOM 624 O O . ARG A 1 84 ? 3.365 4.271 2.802 1.00 89.94 84 ARG A O 1
ATOM 631 N N . GLY A 1 85 ? 2.464 6.220 2.138 1.00 91.50 85 GLY A N 1
ATOM 632 C CA . GLY A 1 85 ? 3.311 6.435 0.970 1.00 91.50 85 GLY A CA 1
ATOM 633 C C . GLY A 1 85 ? 3.933 7.823 1.049 1.00 91.50 85 GLY A C 1
ATOM 634 O O . GLY A 1 85 ? 3.291 8.758 1.526 1.00 91.50 85 GLY A O 1
ATOM 635 N N . GLY A 1 86 ? 5.176 7.959 0.607 1.00 92.38 86 GLY A N 1
ATOM 636 C CA . GLY A 1 86 ? 5.884 9.229 0.599 1.00 92.38 86 GLY A CA 1
ATOM 637 C C . GLY A 1 86 ? 6.889 9.305 -0.536 1.00 92.38 86 GLY A C 1
ATOM 638 O O . GLY A 1 86 ? 7.520 8.315 -0.901 1.00 92.38 86 GLY A O 1
ATOM 639 N N . TRP A 1 87 ? 7.042 10.503 -1.083 1.00 94.94 87 TRP A N 1
ATOM 640 C CA . TRP A 1 87 ? 8.102 10.840 -2.019 1.00 94.94 87 TRP A CA 1
ATOM 641 C C . TRP A 1 87 ? 8.946 11.956 -1.421 1.00 94.94 87 TRP A C 1
ATOM 643 O O . TRP A 1 87 ? 8.413 12.978 -0.990 1.00 94.94 87 TRP A O 1
ATOM 653 N N . ASN A 1 88 ? 10.260 11.753 -1.390 1.00 93.81 88 ASN A N 1
ATOM 654 C CA . ASN A 1 88 ? 11.214 12.772 -0.992 1.00 93.81 88 ASN A CA 1
ATOM 655 C C . ASN A 1 88 ? 11.991 13.240 -2.240 1.00 93.81 88 ASN A C 1
ATOM 657 O O . ASN A 1 88 ? 12.826 12.478 -2.735 1.00 93.81 88 ASN A O 1
ATOM 661 N N . PRO A 1 89 ? 11.743 14.467 -2.741 1.00 92.56 89 PRO A N 1
ATOM 662 C CA . PRO A 1 89 ? 12.392 14.980 -3.948 1.00 92.56 89 PRO A CA 1
ATOM 663 C C . PRO A 1 89 ? 13.874 15.324 -3.752 1.00 92.56 89 PRO A C 1
ATOM 665 O O . PRO A 1 89 ? 14.616 15.342 -4.725 1.00 92.56 89 PRO A O 1
ATOM 668 N N . GLU A 1 90 ? 14.326 15.571 -2.520 1.00 92.25 90 GLU A N 1
ATOM 669 C CA . GLU A 1 90 ? 15.728 15.899 -2.221 1.00 92.25 90 GLU A CA 1
ATOM 670 C C . GLU A 1 90 ? 16.621 14.653 -2.249 1.00 92.25 90 GLU A C 1
ATOM 672 O O . GLU A 1 90 ? 17.764 14.693 -2.694 1.00 92.25 90 GLU A O 1
ATOM 677 N N . THR A 1 91 ? 16.085 13.523 -1.783 1.00 91.31 91 THR A N 1
ATOM 678 C CA . THR A 1 91 ? 16.794 12.232 -1.711 1.00 91.31 91 THR A CA 1
ATOM 679 C C . THR A 1 91 ? 16.380 11.259 -2.810 1.00 91.31 91 THR A C 1
ATOM 681 O O . THR A 1 91 ? 16.815 10.106 -2.797 1.00 91.31 91 THR A O 1
ATOM 684 N N . PHE A 1 92 ? 15.514 11.707 -3.723 1.00 93.25 92 PHE A N 1
ATOM 685 C CA . PHE A 1 92 ? 14.944 10.917 -4.810 1.00 93.25 92 PHE A CA 1
ATOM 686 C C . PHE A 1 92 ? 14.364 9.575 -4.344 1.00 93.25 92 PHE A C 1
ATOM 688 O O . PHE A 1 92 ? 14.516 8.544 -5.001 1.00 93.25 92 PHE A O 1
ATOM 695 N N . ARG A 1 93 ? 13.713 9.560 -3.175 1.00 94.12 93 ARG A N 1
ATOM 696 C CA . ARG A 1 93 ? 13.288 8.322 -2.515 1.00 94.12 93 ARG A CA 1
ATOM 697 C C . ARG A 1 93 ? 11.775 8.195 -2.449 1.00 94.1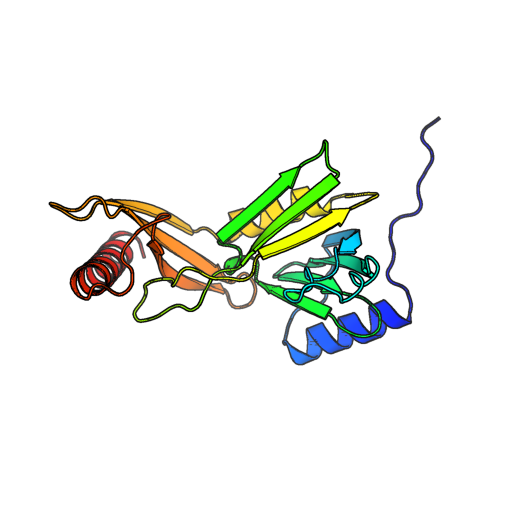2 93 ARG A C 1
ATOM 699 O O . ARG A 1 93 ? 11.097 9.021 -1.840 1.00 94.12 93 ARG A O 1
ATOM 706 N N . LEU A 1 94 ? 11.275 7.100 -3.012 1.00 94.62 94 LEU A N 1
ATOM 707 C CA . LEU A 1 94 ? 9.923 6.605 -2.804 1.00 94.62 94 LEU A CA 1
ATOM 708 C C . LEU A 1 94 ? 9.923 5.672 -1.587 1.00 94.62 94 LEU A C 1
ATOM 710 O O . LEU A 1 94 ? 10.695 4.709 -1.538 1.00 94.62 94 LEU A O 1
ATOM 714 N N . GLU A 1 95 ? 9.073 5.956 -0.607 1.00 93.88 95 GLU A N 1
ATOM 715 C CA . GLU A 1 95 ? 8.923 5.158 0.608 1.00 93.88 95 GLU A CA 1
ATOM 716 C C . GLU A 1 95 ? 7.482 4.703 0.790 1.00 93.88 95 GLU A C 1
ATOM 718 O O . GLU A 1 95 ? 6.551 5.499 0.678 1.00 93.88 95 GLU A O 1
ATOM 723 N N . ILE A 1 96 ? 7.304 3.417 1.084 1.00 93.94 96 ILE A N 1
ATOM 72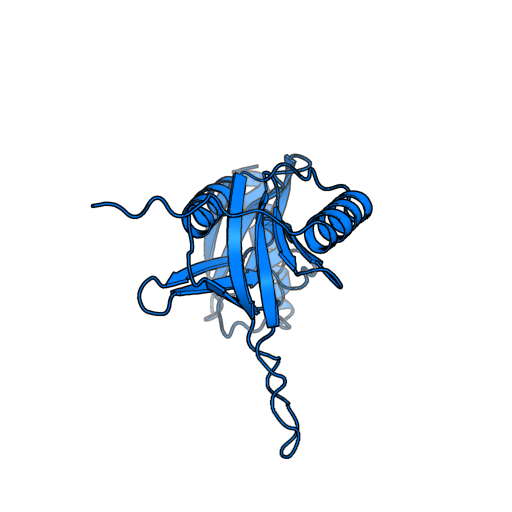4 C CA . ILE A 1 96 ? 5.987 2.805 1.251 1.00 93.94 96 ILE A CA 1
ATOM 725 C C . ILE A 1 96 ? 6.010 1.902 2.473 1.00 93.94 96 ILE A C 1
ATOM 727 O O . ILE A 1 96 ? 6.814 0.974 2.544 1.00 93.94 96 ILE A O 1
ATOM 731 N N . ASP A 1 97 ? 5.096 2.149 3.402 1.00 92.88 97 ASP A N 1
ATOM 732 C CA . ASP A 1 97 ? 4.757 1.239 4.487 1.00 92.88 97 ASP A CA 1
ATOM 733 C C . ASP A 1 97 ? 3.536 0.422 4.043 1.00 92.88 97 ASP A C 1
ATOM 735 O O . ASP A 1 97 ? 2.405 0.917 4.021 1.00 92.88 97 ASP A O 1
ATOM 739 N N . GLN A 1 98 ? 3.770 -0.830 3.655 1.00 94.00 98 GLN A N 1
ATOM 740 C CA . GLN A 1 98 ? 2.709 -1.791 3.380 1.00 94.00 98 GLN A CA 1
ATOM 741 C C . GLN A 1 98 ? 2.082 -2.249 4.698 1.00 94.00 98 GLN A C 1
ATOM 743 O O . GLN A 1 98 ? 2.784 -2.469 5.690 1.00 94.00 98 GLN A O 1
ATOM 748 N N . ARG A 1 99 ? 0.763 -2.423 4.686 1.00 93.44 99 ARG A N 1
ATOM 749 C CA . ARG A 1 99 ? -0.051 -2.898 5.801 1.00 93.44 99 ARG A CA 1
ATOM 750 C C . ARG A 1 99 ? 0.494 -4.216 6.343 1.00 93.44 99 ARG A C 1
ATOM 752 O O . ARG A 1 99 ? 0.930 -5.092 5.597 1.00 93.44 99 ARG A O 1
ATOM 759 N N . GLY A 1 100 ? 0.484 -4.332 7.667 1.00 90.69 100 GLY A N 1
ATOM 760 C CA . GLY A 1 100 ? 0.784 -5.581 8.358 1.00 90.69 100 GLY A CA 1
ATOM 761 C C . GLY A 1 100 ? -0.370 -6.580 8.294 1.00 90.69 100 GLY A C 1
ATOM 762 O O . GLY A 1 100 ? -1.390 -6.364 7.642 1.00 90.69 100 GLY A O 1
ATOM 763 N N . VAL A 1 101 ? -0.220 -7.685 9.018 1.00 91.25 101 VAL A N 1
ATOM 764 C CA . VAL A 1 101 ? -1.287 -8.683 9.147 1.00 91.25 101 VAL A CA 1
ATOM 765 C C . VAL A 1 101 ? -2.473 -8.073 9.894 1.00 91.25 101 VAL A C 1
ATOM 767 O O . VAL A 1 101 ? -2.287 -7.393 10.903 1.00 91.25 101 VAL A O 1
ATOM 770 N N . VAL A 1 102 ? -3.688 -8.323 9.410 1.00 91.06 102 VAL A N 1
ATOM 771 C CA . VAL A 1 102 ? -4.924 -7.945 10.102 1.00 91.06 102 VAL A CA 1
ATOM 772 C C . VAL A 1 102 ? -5.408 -9.136 10.923 1.00 91.06 102 VAL A C 1
ATOM 774 O O . VAL A 1 102 ? -5.648 -10.208 10.376 1.00 91.06 102 VAL A O 1
ATOM 777 N N . GLU A 1 103 ? -5.580 -8.944 12.227 1.00 89.62 103 GLU A N 1
ATOM 778 C CA . GLU A 1 103 ? -6.146 -9.937 13.144 1.00 89.62 103 GLU A CA 1
ATOM 779 C C . GLU A 1 103 ? -7.374 -9.326 13.822 1.00 89.62 103 GLU A C 1
ATOM 781 O O . GLU A 1 103 ? -7.282 -8.264 14.432 1.00 89.62 103 GLU A O 1
ATOM 786 N N . ALA A 1 104 ? -8.538 -9.968 13.684 1.00 85.94 104 ALA A N 1
ATOM 787 C CA . ALA A 1 104 ? -9.800 -9.505 14.277 1.00 85.94 104 ALA A CA 1
ATOM 788 C C . ALA A 1 104 ? -10.145 -8.021 13.985 1.00 85.94 104 ALA A C 1
ATOM 790 O O . ALA A 1 104 ? -10.719 -7.325 14.818 1.00 85.94 104 ALA A O 1
ATOM 791 N N . GLY A 1 105 ? -9.791 -7.524 12.793 1.00 88.06 105 GLY A N 1
ATOM 792 C CA . GLY A 1 105 ? -10.035 -6.134 12.383 1.00 88.06 105 GLY A CA 1
ATOM 793 C C . GLY A 1 105 ? -9.003 -5.116 12.886 1.00 88.06 105 GLY A C 1
ATOM 794 O O . GLY A 1 105 ? -9.128 -3.939 12.558 1.00 88.06 105 GLY A O 1
ATOM 795 N N . LEU A 1 106 ? -7.973 -5.540 13.624 1.00 93.62 106 LEU A N 1
ATOM 796 C CA . LEU A 1 106 ? -6.845 -4.712 14.057 1.00 93.62 106 LEU A CA 1
ATOM 797 C C . LEU A 1 106 ? -5.597 -5.030 13.221 1.00 93.62 106 LEU A C 1
ATOM 799 O O . LEU A 1 106 ? -5.204 -6.188 13.077 1.00 93.62 106 LEU A O 1
ATOM 803 N N . VAL A 1 107 ? -4.948 -4.001 12.677 1.00 93.62 107 VAL A N 1
ATOM 804 C CA . VAL A 1 107 ? -3.663 -4.146 11.977 1.00 93.62 107 VAL A CA 1
ATOM 805 C C . VAL A 1 107 ? -2.550 -4.341 12.991 1.00 93.62 107 VAL A C 1
ATOM 807 O O . VAL A 1 107 ? -2.349 -3.509 13.876 1.00 93.62 107 VAL A O 1
ATOM 810 N N . ARG A 1 108 ? -1.762 -5.400 12.819 1.00 90.94 108 ARG A N 1
ATOM 811 C CA . ARG A 1 108 ? -0.531 -5.590 13.578 1.00 90.94 108 ARG A CA 1
ATOM 812 C C . ARG A 1 108 ? 0.597 -4.712 13.019 1.00 90.94 108 ARG A C 1
ATOM 814 O O . ARG A 1 108 ? 0.788 -4.659 11.801 1.00 90.94 108 ARG A O 1
ATOM 821 N N . PRO A 1 109 ? 1.388 -4.050 13.883 1.00 83.88 109 PRO A N 1
ATOM 822 C CA . PRO A 1 109 ? 2.630 -3.404 13.486 1.00 83.88 109 PRO A CA 1
ATO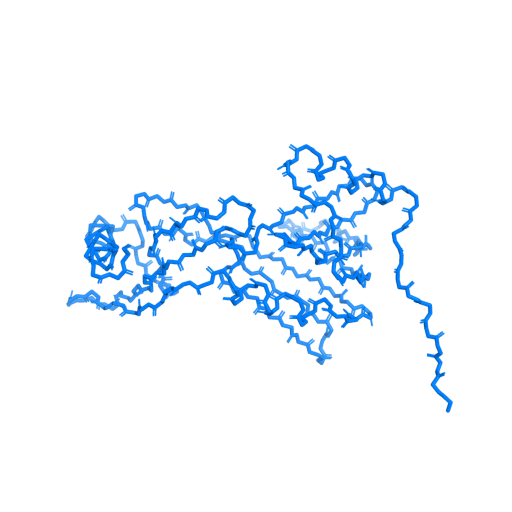M 823 C C . PRO A 1 109 ? 3.601 -4.421 12.875 1.00 83.88 109 PRO A C 1
ATOM 825 O O . PRO A 1 109 ? 3.527 -5.614 13.158 1.00 83.88 109 PRO A O 1
ATOM 828 N N . GLY A 1 110 ? 4.547 -3.946 12.064 1.00 80.94 110 GLY A N 1
ATOM 829 C CA . GLY A 1 110 ? 5.542 -4.815 11.419 1.00 80.94 110 GLY A CA 1
ATOM 830 C C . GLY A 1 110 ? 5.211 -5.202 9.976 1.00 80.94 110 GLY A C 1
ATOM 831 O O . GLY A 1 110 ? 5.746 -6.185 9.466 1.00 80.94 110 GLY A O 1
ATOM 832 N N . GLY A 1 111 ? 4.362 -4.420 9.304 1.00 84.75 111 GLY A N 1
ATOM 833 C CA . GLY A 1 111 ? 4.238 -4.462 7.849 1.00 84.75 111 GLY A CA 1
ATOM 834 C C . GLY A 1 111 ? 5.572 -4.207 7.130 1.00 84.75 111 GLY A C 1
ATOM 835 O O . GLY A 1 111 ? 6.578 -3.814 7.733 1.00 84.75 111 GLY A O 1
ATOM 836 N N . ARG A 1 112 ? 5.607 -4.467 5.821 1.00 90.06 112 ARG A N 1
ATOM 837 C CA . ARG A 1 112 ? 6.838 -4.335 5.029 1.00 90.06 112 ARG A CA 1
ATOM 838 C C . ARG A 1 112 ? 7.066 -2.879 4.645 1.00 90.06 112 ARG A C 1
ATOM 840 O O . ARG A 1 112 ? 6.183 -2.246 4.079 1.00 90.06 112 ARG A O 1
ATOM 847 N N . ARG A 1 113 ? 8.273 -2.369 4.903 1.00 90.81 113 ARG A N 1
ATOM 848 C CA . ARG A 1 113 ? 8.702 -1.059 4.408 1.00 90.81 113 ARG A CA 1
ATOM 849 C C . ARG A 1 113 ? 9.543 -1.217 3.153 1.00 90.81 113 ARG A C 1
ATOM 851 O O . ARG A 1 113 ? 10.556 -1.916 3.168 1.00 90.81 113 ARG A O 1
ATOM 858 N N . HIS A 1 114 ? 9.148 -0.512 2.107 1.00 90.88 114 HIS A N 1
ATOM 859 C CA . HIS A 1 114 ? 9.806 -0.493 0.809 1.00 90.88 114 HIS A CA 1
ATOM 860 C C . HIS A 1 114 ? 10.450 0.874 0.602 1.00 90.88 114 HIS A C 1
ATOM 862 O O . HIS A 1 114 ? 9.834 1.904 0.877 1.00 90.88 114 HIS A O 1
ATOM 868 N N . ARG A 1 115 ? 11.708 0.885 0.156 1.00 92.81 115 ARG A N 1
ATOM 869 C CA . ARG A 1 115 ? 12.458 2.109 -0.148 1.00 92.81 115 ARG A CA 1
ATOM 870 C C . ARG A 1 115 ? 13.117 1.957 -1.506 1.00 92.81 115 ARG A C 1
ATOM 872 O O . ARG A 1 115 ? 13.953 1.072 -1.678 1.00 92.81 115 ARG A O 1
ATOM 879 N N . ILE A 1 116 ? 12.747 2.827 -2.436 1.00 93.88 116 ILE A N 1
ATOM 880 C CA . ILE A 1 116 ? 13.233 2.792 -3.813 1.00 93.88 116 ILE A CA 1
ATOM 881 C C . ILE A 1 116 ? 13.796 4.166 -4.152 1.00 93.88 116 ILE A C 1
ATOM 883 O O . ILE A 1 116 ? 13.111 5.175 -3.997 1.00 93.88 116 ILE A O 1
ATOM 887 N N . HIS A 1 117 ? 15.048 4.213 -4.591 1.00 94.75 117 HIS A N 1
ATOM 888 C CA . HIS A 1 117 ? 15.653 5.428 -5.118 1.00 94.75 117 HIS A CA 1
ATOM 889 C C . HIS A 1 117 ? 15.325 5.544 -6.607 1.00 94.75 117 HIS A C 1
ATOM 891 O O . HIS A 1 117 ? 15.712 4.672 -7.378 1.00 94.75 117 HIS A O 1
ATOM 897 N N . LEU A 1 118 ? 14.626 6.596 -7.026 1.00 92.88 118 LEU A N 1
ATOM 898 C CA . LEU A 1 118 ? 14.218 6.814 -8.414 1.00 92.88 118 LEU A CA 1
ATOM 899 C C . LEU A 1 118 ? 15.118 7.870 -9.052 1.00 92.88 118 LEU A C 1
ATOM 901 O O . LEU A 1 118 ? 14.983 9.050 -8.748 1.00 92.88 118 LEU A O 1
ATOM 905 N N . ALA A 1 119 ? 16.013 7.461 -9.954 1.00 82.75 119 ALA A N 1
ATOM 906 C CA . ALA A 1 119 ? 16.904 8.404 -10.640 1.00 82.75 119 ALA A CA 1
ATOM 907 C C . ALA A 1 119 ? 16.113 9.429 -11.471 1.00 82.75 119 ALA A C 1
ATOM 909 O O . ALA A 1 119 ? 16.436 10.612 -11.469 1.00 82.75 119 ALA A O 1
ATOM 910 N N . ASP A 1 120 ? 15.044 8.961 -12.117 1.00 88.62 120 ASP A N 1
ATOM 911 C CA . ASP A 1 120 ? 14.042 9.786 -12.779 1.00 88.62 120 ASP A CA 1
ATOM 912 C C . ASP A 1 120 ? 12.650 9.323 -12.322 1.00 88.62 120 ASP A C 1
ATOM 914 O O . ASP A 1 120 ? 12.199 8.254 -12.746 1.00 88.62 120 ASP A O 1
ATOM 918 N N . PRO A 1 121 ? 11.955 10.074 -11.446 1.00 88.88 121 PRO A N 1
ATOM 919 C CA . PRO A 1 121 ? 10.693 9.623 -10.852 1.00 88.88 121 PRO A CA 1
ATOM 920 C C . PRO A 1 121 ? 9.509 9.627 -11.828 1.00 88.88 121 PRO A C 1
ATOM 922 O O . PRO A 1 121 ? 8.530 8.910 -11.609 1.00 88.88 121 PRO A O 1
ATOM 925 N N . TYR A 1 122 ? 9.593 10.415 -12.909 1.00 91.56 122 TYR A N 1
ATOM 926 C CA . TYR A 1 122 ? 8.486 10.662 -13.839 1.00 91.56 122 TYR A CA 1
ATOM 927 C C . TYR A 1 122 ? 7.178 10.934 -13.074 1.00 91.56 122 TYR A C 1
ATOM 929 O O . TYR A 1 122 ? 7.196 11.723 -12.142 1.00 91.56 122 TYR A O 1
ATOM 937 N N . ARG A 1 123 ? 6.064 10.292 -13.461 1.00 94.94 123 ARG A N 1
ATOM 938 C CA . ARG A 1 123 ? 4.752 10.436 -12.808 1.00 94.94 123 ARG A CA 1
ATOM 939 C C . ARG A 1 123 ? 4.490 9.422 -11.684 1.00 94.94 123 ARG A C 1
ATOM 941 O O . ARG A 1 123 ? 3.351 9.284 -11.240 1.00 94.94 123 ARG A O 1
ATOM 948 N N . VAL A 1 124 ? 5.478 8.611 -11.294 1.00 96.38 124 VAL A N 1
ATOM 949 C CA . VAL A 1 124 ? 5.250 7.523 -10.323 1.00 96.38 124 VAL A CA 1
ATOM 950 C C . VAL A 1 124 ? 4.814 8.066 -8.951 1.00 96.38 124 VAL A C 1
ATOM 952 O O . VAL A 1 124 ? 3.811 7.563 -8.435 1.00 96.38 124 VAL A O 1
ATOM 955 N N . PRO A 1 125 ? 5.472 9.089 -8.364 1.00 96.00 125 PRO A N 1
ATOM 956 C CA . PRO A 1 125 ? 5.037 9.682 -7.095 1.00 96.00 125 PRO A CA 1
ATOM 957 C C . PRO A 1 125 ? 3.616 10.257 -7.119 1.00 96.00 125 PRO A C 1
ATOM 959 O O . PRO A 1 125 ? 2.848 10.072 -6.169 1.00 96.00 125 PRO A O 1
ATOM 962 N N . GLU A 1 126 ? 3.254 10.934 -8.208 1.00 96.44 126 GLU A N 1
ATOM 963 C CA . GLU A 1 126 ? 1.943 11.545 -8.404 1.00 96.44 126 GLU A CA 1
ATOM 964 C C . GLU A 1 126 ? 0.868 10.463 -8.491 1.00 96.44 126 GLU A C 1
ATOM 966 O O . GLU A 1 126 ? -0.092 10.496 -7.724 1.00 96.44 126 GLU A O 1
ATOM 971 N N . VAL A 1 127 ? 1.067 9.446 -9.341 1.00 97.56 127 VAL A N 1
ATOM 972 C CA . VAL A 1 127 ? 0.108 8.338 -9.477 1.00 97.56 127 VAL A CA 1
ATOM 973 C C . VAL A 1 127 ? -0.026 7.563 -8.168 1.00 97.56 127 VAL A C 1
ATOM 975 O O . VAL A 1 127 ? -1.141 7.198 -7.808 1.00 97.56 127 VAL A O 1
ATOM 978 N N . MET A 1 128 ? 1.061 7.334 -7.424 1.00 96.81 128 MET A N 1
ATOM 979 C CA . MET A 1 128 ? 0.973 6.703 -6.102 1.00 96.81 128 MET A CA 1
ATOM 980 C C . MET A 1 128 ? 0.072 7.522 -5.173 1.00 96.81 128 MET A C 1
ATOM 982 O O . MET A 1 128 ? -0.837 6.969 -4.559 1.00 96.81 128 MET A O 1
ATOM 986 N N . THR A 1 129 ? 0.305 8.830 -5.081 1.00 96.25 129 THR A N 1
ATOM 987 C CA . THR A 1 129 ? -0.476 9.715 -4.207 1.00 96.25 129 THR A CA 1
ATOM 988 C C . THR A 1 129 ? -1.952 9.722 -4.607 1.00 96.25 129 THR A C 1
ATOM 990 O O . THR A 1 129 ? -2.822 9.528 -3.755 1.00 96.25 129 THR A O 1
ATOM 993 N N . GLU A 1 130 ? -2.239 9.870 -5.903 1.00 97.25 130 GLU A N 1
ATOM 994 C CA . GLU A 1 130 ? -3.592 9.824 -6.471 1.00 97.25 130 GLU A CA 1
ATOM 995 C C . GLU A 1 130 ? -4.291 8.490 -6.158 1.00 97.25 130 GLU A C 1
ATOM 997 O O . GLU A 1 130 ? -5.420 8.468 -5.662 1.00 97.25 130 GLU A O 1
ATOM 1002 N N . ARG A 1 131 ? -3.619 7.362 -6.415 1.00 97.56 131 ARG A N 1
ATOM 1003 C CA . ARG A 1 131 ? -4.209 6.022 -6.296 1.00 97.56 131 ARG A CA 1
ATOM 1004 C C . ARG A 1 131 ? -4.375 5.569 -4.854 1.00 97.56 131 ARG A C 1
ATOM 1006 O O . ARG A 1 131 ? -5.423 5.015 -4.534 1.00 97.56 131 ARG A O 1
ATOM 1013 N N . VAL A 1 132 ? -3.405 5.837 -3.978 1.00 96.88 132 VAL A N 1
ATOM 1014 C CA . VAL A 1 132 ? -3.538 5.559 -2.538 1.00 96.88 132 VAL A CA 1
ATOM 1015 C C . VAL A 1 132 ? -4.697 6.367 -1.962 1.00 96.88 132 VAL A C 1
ATOM 1017 O O . VAL A 1 132 ? -5.546 5.798 -1.278 1.00 96.88 132 VAL A O 1
ATOM 1020 N N . SER A 1 133 ? -4.799 7.655 -2.302 1.00 96.44 133 SER A N 1
ATOM 1021 C CA . SER A 1 133 ? -5.913 8.502 -1.856 1.00 96.44 133 SER A CA 1
ATOM 1022 C C . SER A 1 133 ? -7.263 7.978 -2.351 1.00 96.44 133 SER A C 1
ATOM 1024 O O . SER A 1 133 ? -8.210 7.907 -1.576 1.00 96.44 133 SER A O 1
ATOM 1026 N N . ALA A 1 134 ? -7.338 7.512 -3.603 1.00 96.88 134 ALA A N 1
ATOM 1027 C CA . ALA A 1 134 ? -8.550 6.925 -4.180 1.00 96.88 134 ALA A CA 1
ATOM 1028 C C . ALA A 1 134 ? -9.012 5.616 -3.506 1.00 96.88 134 ALA A C 1
ATOM 1030 O O . ALA A 1 134 ? -10.124 5.151 -3.777 1.00 96.88 134 ALA A O 1
ATOM 1031 N N . THR A 1 135 ? -8.174 5.008 -2.658 1.00 97.88 135 THR A N 1
ATOM 1032 C CA . THR A 1 135 ? -8.554 3.833 -1.860 1.00 97.88 135 THR A CA 1
ATOM 1033 C C . THR A 1 135 ? -9.214 4.206 -0.541 1.00 97.88 135 THR A C 1
ATOM 1035 O O . THR A 1 135 ? -9.906 3.373 0.029 1.00 97.88 135 THR A O 1
ATOM 1038 N N . ILE A 1 136 ? -9.021 5.424 -0.031 1.00 96.44 136 ILE A N 1
ATOM 1039 C CA . ILE A 1 136 ? -9.490 5.819 1.299 1.00 96.44 136 ILE A CA 1
ATOM 1040 C C . ILE A 1 136 ? -10.927 6.328 1.185 1.00 96.44 136 ILE A C 1
ATOM 1042 O O . ILE A 1 136 ? -11.177 7.366 0.581 1.00 96.44 136 ILE A O 1
ATOM 1046 N N . LEU A 1 137 ? -11.869 5.605 1.791 1.00 97.31 137 LEU A N 1
ATOM 1047 C CA . LEU A 1 137 ? -13.274 6.018 1.872 1.00 97.31 137 LEU A CA 1
ATOM 1048 C C . LEU A 1 137 ? -13.586 6.723 3.192 1.00 97.31 137 LEU A C 1
ATOM 1050 O O . LEU A 1 137 ? -14.426 7.615 3.246 1.00 97.31 137 LEU A O 1
ATOM 1054 N N . PHE A 1 138 ? -12.909 6.311 4.262 1.00 97.25 138 PHE A N 1
ATOM 1055 C CA . PHE A 1 138 ? -13.130 6.825 5.606 1.00 97.25 138 PHE A CA 1
ATOM 1056 C C . PHE A 1 138 ? -11.848 6.727 6.433 1.00 97.25 138 PHE A C 1
ATOM 1058 O O . PHE A 1 138 ? -11.085 5.769 6.290 1.00 97.25 138 PHE A O 1
ATOM 1065 N N . SER A 1 139 ? -11.629 7.692 7.326 1.00 96.31 139 SER A N 1
ATOM 1066 C CA . SER A 1 139 ? -10.548 7.664 8.311 1.00 96.31 139 SER A CA 1
ATOM 1067 C C . SER A 1 139 ? -10.928 8.502 9.528 1.00 96.31 139 SER A C 1
ATOM 1069 O O . SER A 1 139 ? -11.168 9.701 9.394 1.00 96.31 139 SER A O 1
ATOM 1071 N N . ARG A 1 140 ? -10.951 7.898 10.721 1.00 96.62 140 ARG A N 1
ATOM 1072 C CA . ARG A 1 140 ? -11.205 8.603 11.985 1.00 96.62 140 ARG A CA 1
ATOM 1073 C C . ARG A 1 140 ? -10.327 8.061 13.100 1.00 96.62 140 ARG A C 1
ATOM 1075 O O . ARG A 1 140 ? -10.251 6.851 13.299 1.00 96.62 140 ARG A O 1
ATOM 1082 N N . GLN A 1 141 ? -9.699 8.963 13.845 1.00 96.12 141 GLN A N 1
ATOM 1083 C CA . GLN A 1 141 ? -9.008 8.608 15.079 1.00 96.12 141 GLN A CA 1
ATOM 1084 C C . GLN A 1 141 ? -10.016 8.364 16.202 1.00 96.12 141 GLN A C 1
ATOM 1086 O O . GLN A 1 141 ? -11.019 9.068 16.321 1.00 96.12 141 GLN A O 1
ATOM 1091 N N . VAL A 1 142 ? -9.754 7.339 17.000 1.00 95.44 142 VAL A N 1
ATOM 1092 C CA . VAL A 1 142 ? -10.507 6.981 18.196 1.00 95.44 142 VAL A CA 1
ATOM 1093 C C . VAL A 1 142 ? -9.519 6.745 19.329 1.00 95.44 142 VAL A C 1
ATOM 1095 O O . VAL A 1 142 ? -8.519 6.041 19.175 1.00 95.44 142 VAL A O 1
ATOM 1098 N N . GLU A 1 143 ? -9.805 7.358 20.465 1.00 94.50 143 GLU A N 1
ATOM 1099 C CA . GLU A 1 143 ? -8.990 7.257 21.667 1.00 94.50 143 GLU A CA 1
ATOM 1100 C C . GLU A 1 143 ? -9.644 6.255 22.608 1.00 94.50 143 GLU A C 1
ATOM 1102 O O . GLU A 1 143 ? -10.863 6.282 22.813 1.00 94.50 143 GLU A O 1
ATOM 1107 N N . MET A 1 144 ? -8.845 5.333 23.135 1.00 91.44 144 MET A N 1
ATOM 1108 C CA . MET A 1 144 ? -9.321 4.392 24.135 1.00 91.44 144 MET A CA 1
ATOM 1109 C C . MET A 1 144 ? -9.437 5.115 25.487 1.00 91.44 144 MET A C 1
ATOM 1111 O O . MET A 1 144 ? -8.464 5.740 25.911 1.00 91.44 144 MET A O 1
ATOM 1115 N N . PRO A 1 145 ? -10.589 5.043 26.182 1.00 89.31 145 PRO A N 1
ATOM 1116 C CA . PRO A 1 145 ? -10.735 5.635 27.509 1.00 89.31 145 PRO A CA 1
ATOM 1117 C C . PRO A 1 145 ? -9.675 5.110 28.481 1.00 89.31 145 PRO A C 1
ATOM 1119 O O . PRO A 1 145 ? -9.336 3.930 28.439 1.00 89.31 145 PRO A O 1
ATOM 1122 N N . GLU A 1 146 ? -9.163 5.990 29.345 1.00 85.88 146 GLU A N 1
ATOM 1123 C CA . GLU A 1 146 ? -8.197 5.647 30.407 1.00 85.88 146 GLU A CA 1
ATOM 1124 C C . GLU A 1 146 ? -6.884 5.008 29.902 1.00 85.88 146 GLU A C 1
ATOM 1126 O O . GLU A 1 146 ? -6.111 4.446 30.674 1.00 85.88 146 GLU A O 1
ATOM 1131 N N . SER A 1 147 ? -6.589 5.138 28.605 1.00 85.88 147 SER A N 1
ATOM 1132 C CA . SER A 1 147 ? -5.397 4.600 27.953 1.00 85.88 147 SER A CA 1
ATOM 1133 C C . SER A 1 147 ? -4.757 5.656 27.055 1.00 85.88 147 SER A C 1
ATOM 1135 O O . SER A 1 147 ? -5.424 6.526 26.505 1.00 85.88 147 SER A O 1
ATOM 1137 N N . THR A 1 148 ? -3.443 5.567 26.851 1.00 85.00 148 THR A N 1
ATOM 1138 C CA . THR A 1 148 ? -2.730 6.378 25.846 1.00 85.00 148 THR A CA 1
ATOM 1139 C C . THR A 1 148 ? -2.845 5.786 24.437 1.00 85.00 148 THR A C 1
ATOM 1141 O O . THR A 1 148 ? -2.237 6.285 23.486 1.00 85.00 148 THR A O 1
ATOM 1144 N N . THR A 1 149 ? -3.607 4.699 24.280 1.00 89.31 149 THR A N 1
ATOM 1145 C CA . THR A 1 149 ? -3.790 4.021 22.999 1.00 89.31 149 THR A CA 1
ATOM 1146 C C . THR A 1 149 ? -4.745 4.796 22.099 1.00 89.31 149 THR A C 1
ATOM 1148 O O . THR A 1 149 ? -5.933 4.937 22.383 1.00 89.31 149 THR A O 1
ATOM 1151 N N . VAL A 1 150 ? -4.221 5.225 20.952 1.00 93.19 150 VAL A N 1
ATOM 1152 C CA . VAL A 1 150 ? -4.990 5.849 19.872 1.00 93.19 150 VAL A CA 1
ATOM 1153 C C . VAL A 1 150 ? -5.002 4.921 18.665 1.00 93.19 150 VAL A C 1
ATOM 1155 O O . VAL A 1 150 ? -3.944 4.503 18.181 1.00 93.19 150 VAL A O 1
ATOM 1158 N N . LEU A 1 151 ? -6.193 4.630 18.149 1.00 94.88 151 LEU A N 1
ATOM 1159 C CA . LEU A 1 151 ? -6.390 3.865 16.920 1.00 94.88 151 LEU A CA 1
ATOM 1160 C C . LEU A 1 151 ? -6.943 4.781 15.826 1.00 94.88 151 LEU A C 1
ATOM 1162 O O . LEU A 1 151 ? -7.726 5.683 16.099 1.00 94.88 151 LEU A O 1
ATOM 1166 N N . THR A 1 152 ? -6.607 4.512 14.573 1.00 96.06 152 THR A N 1
ATOM 1167 C CA . THR A 1 152 ? -7.277 5.111 13.417 1.00 96.06 152 THR A CA 1
ATOM 1168 C C . THR A 1 152 ? -8.141 4.049 12.760 1.00 96.06 152 THR A C 1
ATOM 1170 O O . THR A 1 152 ? -7.619 3.093 12.192 1.00 96.06 152 THR A O 1
ATOM 1173 N N . VAL A 1 153 ? -9.460 4.201 12.816 1.00 96.94 153 VAL A N 1
ATOM 1174 C CA . VAL A 1 153 ? -10.377 3.349 12.058 1.00 96.94 153 VAL A CA 1
ATOM 1175 C C . VAL A 1 153 ? -10.462 3.878 10.636 1.00 96.94 153 VAL A C 1
ATOM 1177 O O . VAL A 1 153 ? -10.793 5.045 10.424 1.00 96.94 153 VAL A O 1
ATOM 1180 N N . VAL A 1 154 ? -10.169 3.019 9.666 1.00 96.88 154 VAL A N 1
ATOM 1181 C CA . VAL A 1 154 ? -10.202 3.356 8.243 1.00 96.88 154 VAL A CA 1
ATOM 1182 C C . VAL A 1 154 ? -11.096 2.387 7.481 1.00 96.88 154 VAL A C 1
ATOM 1184 O O . VAL A 1 154 ? -11.143 1.193 7.787 1.00 96.88 154 VAL A O 1
ATOM 1187 N N . ALA A 1 155 ? -11.771 2.912 6.463 1.00 97.12 155 ALA A N 1
ATOM 1188 C CA . ALA A 1 155 ? -12.408 2.115 5.427 1.00 97.12 155 ALA A CA 1
ATOM 1189 C C . ALA A 1 155 ? -11.633 2.316 4.133 1.00 97.12 155 ALA A C 1
ATOM 1191 O O . ALA A 1 155 ? -11.407 3.456 3.706 1.00 97.12 155 ALA A O 1
ATOM 1192 N N . ARG A 1 156 ? -11.221 1.212 3.515 1.00 96.62 156 ARG A N 1
ATOM 1193 C CA . ARG A 1 156 ? -10.500 1.241 2.250 1.00 96.62 156 ARG A CA 1
ATOM 1194 C C . ARG A 1 156 ? -11.146 0.361 1.208 1.00 96.62 156 ARG A C 1
ATOM 1196 O O . ARG A 1 156 ? -11.528 -0.765 1.502 1.00 96.62 156 ARG A O 1
ATOM 1203 N N . ARG A 1 157 ? -11.217 0.887 -0.006 1.00 97.56 157 ARG A N 1
ATOM 1204 C CA . ARG A 1 157 ? -11.666 0.179 -1.193 1.00 97.56 157 ARG A CA 1
ATOM 1205 C C . ARG A 1 157 ? -10.472 -0.396 -1.935 1.00 97.56 157 ARG A C 1
ATOM 1207 O O . ARG A 1 157 ? -9.546 0.348 -2.267 1.00 97.56 157 ARG A O 1
ATOM 1214 N N . ASP A 1 158 ? -10.531 -1.677 -2.257 1.00 96.62 158 ASP A N 1
ATOM 1215 C CA . ASP A 1 158 ? -9.649 -2.250 -3.263 1.00 96.62 158 ASP A CA 1
ATOM 1216 C C . ASP A 1 158 ? -10.076 -1.772 -4.660 1.00 96.62 158 ASP A C 1
ATOM 1218 O O . ASP A 1 158 ? -11.230 -1.887 -5.063 1.00 96.62 158 ASP A O 1
ATOM 1222 N N . LEU A 1 159 ? -9.143 -1.180 -5.408 1.00 96.25 159 LEU A N 1
ATOM 1223 C CA . LEU A 1 159 ? -9.419 -0.671 -6.748 1.00 96.25 159 LEU A CA 1
ATOM 1224 C C . LEU A 1 159 ? -9.574 -1.787 -7.793 1.00 96.25 159 LEU A C 1
ATOM 1226 O O . LEU A 1 159 ? -10.035 -1.487 -8.893 1.00 96.25 159 LEU A O 1
ATOM 1230 N N . GLY A 1 160 ? -9.195 -3.030 -7.476 1.00 93.81 160 GLY A N 1
ATOM 1231 C CA . GLY A 1 160 ? -9.388 -4.194 -8.342 1.00 93.81 160 GLY A CA 1
ATOM 1232 C C . GLY A 1 160 ? -10.822 -4.709 -8.331 1.00 93.81 160 GLY A C 1
ATOM 1233 O O . GLY A 1 160 ? -11.497 -4.666 -9.357 1.00 93.81 160 GLY A O 1
ATOM 1234 N N . ASP A 1 161 ? -11.296 -5.160 -7.173 1.00 94.38 161 ASP A N 1
ATOM 1235 C CA . ASP A 1 161 ? -12.601 -5.819 -7.025 1.00 94.38 161 ASP A CA 1
ATOM 1236 C C . ASP A 1 161 ? -13.688 -4.922 -6.395 1.00 94.38 161 ASP A C 1
ATOM 1238 O O . ASP A 1 161 ? -14.847 -5.321 -6.310 1.00 94.38 161 ASP A O 1
ATOM 1242 N N . GLN A 1 162 ? -13.336 -3.692 -6.000 1.00 94.19 162 GLN A N 1
ATOM 1243 C CA . GLN A 1 162 ? -14.201 -2.726 -5.310 1.00 94.19 162 GLN A CA 1
ATOM 1244 C C . GLN A 1 162 ? -14.627 -3.138 -3.890 1.00 94.19 162 GLN A C 1
ATOM 1246 O O . GLN A 1 162 ? -15.458 -2.453 -3.285 1.00 94.19 162 GLN A O 1
ATOM 1251 N N . THR A 1 163 ? -14.037 -4.188 -3.315 1.00 96.06 163 THR A N 1
ATOM 1252 C CA . THR A 1 163 ? -14.318 -4.629 -1.946 1.00 96.06 163 THR A CA 1
ATOM 1253 C C . THR A 1 163 ? -13.891 -3.561 -0.943 1.00 96.06 163 THR A C 1
ATOM 1255 O O . THR A 1 163 ? -12.801 -2.990 -1.028 1.00 96.06 163 THR A O 1
ATOM 1258 N N . ILE A 1 164 ? -14.748 -3.292 0.047 1.00 96.62 164 ILE A N 1
ATOM 1259 C CA . ILE A 1 164 ? -14.471 -2.334 1.121 1.00 96.62 164 ILE A CA 1
ATOM 1260 C C . ILE A 1 164 ? -14.063 -3.085 2.385 1.00 96.62 164 ILE A C 1
ATOM 1262 O O . ILE A 1 164 ? -14.853 -3.825 2.972 1.00 96.62 164 ILE A O 1
ATOM 1266 N N . THR A 1 165 ? -12.844 -2.832 2.849 1.00 95.50 165 THR A N 1
ATOM 1267 C CA . THR A 1 165 ? -12.322 -3.355 4.111 1.00 95.50 165 THR A CA 1
ATOM 1268 C C . THR A 1 165 ? -12.338 -2.273 5.180 1.00 95.50 165 THR A C 1
ATOM 1270 O O . THR A 1 165 ? -11.808 -1.181 4.980 1.00 95.50 165 THR A O 1
ATOM 1273 N N . TRP A 1 166 ? -12.906 -2.605 6.337 1.00 97.06 166 TRP A N 1
ATOM 1274 C CA . TRP A 1 166 ? -12.877 -1.775 7.538 1.00 97.06 166 TRP A CA 1
ATOM 1275 C C . TRP A 1 166 ? -11.901 -2.360 8.549 1.00 97.06 166 TRP A C 1
ATOM 1277 O O . TRP A 1 166 ? -11.948 -3.557 8.832 1.00 97.06 166 TRP A O 1
ATOM 1287 N N . LEU A 1 167 ? -11.030 -1.522 9.100 1.00 96.06 167 LEU A N 1
ATOM 1288 C CA . LEU A 1 167 ? -9.988 -1.956 10.025 1.00 96.06 167 LEU A CA 1
ATOM 1289 C C . LEU A 1 167 ? -9.553 -0.820 10.952 1.00 96.06 167 LEU A C 1
ATOM 1291 O O . LEU A 1 167 ? -9.740 0.357 10.645 1.00 96.06 167 LEU A O 1
ATOM 1295 N N . ALA A 1 168 ? -8.945 -1.179 12.076 1.00 96.44 168 ALA A N 1
ATOM 1296 C CA . ALA A 1 168 ? -8.274 -0.266 12.985 1.00 96.44 168 ALA A CA 1
ATOM 1297 C C . ALA A 1 168 ? -6.757 -0.347 12.783 1.00 96.44 168 ALA A C 1
ATOM 1299 O O . ALA A 1 168 ? -6.172 -1.431 12.789 1.00 96.44 168 ALA A O 1
ATOM 1300 N N . VAL A 1 169 ? -6.113 0.805 12.631 1.00 94.38 169 VAL A N 1
ATOM 1301 C CA . VAL A 1 169 ? -4.659 0.945 12.562 1.00 94.38 169 VAL A CA 1
ATOM 1302 C C . VAL A 1 169 ? -4.173 1.535 13.884 1.00 94.38 169 VAL A C 1
ATOM 1304 O O . VAL A 1 169 ? -4.539 2.667 14.204 1.00 94.38 169 VAL A O 1
ATOM 1307 N N . PRO A 1 170 ? -3.363 0.814 14.667 1.00 92.56 170 PRO A N 1
ATOM 1308 C CA . PRO A 1 170 ? -2.831 1.337 15.913 1.00 92.56 170 PRO A CA 1
ATOM 1309 C C . PRO A 1 170 ? -1.774 2.409 15.659 1.00 92.56 170 PRO A C 1
ATOM 1311 O O . PRO A 1 170 ? -0.983 2.334 14.710 1.00 92.56 170 PRO A O 1
ATOM 1314 N N . SER A 1 171 ? -1.728 3.400 16.544 1.00 90.25 171 SER A N 1
ATOM 1315 C CA . SER A 1 171 ? -0.624 4.353 16.578 1.00 90.25 171 SER A CA 1
ATOM 1316 C C . SER A 1 171 ? 0.680 3.664 16.990 1.00 90.25 171 SER A C 1
ATOM 1318 O O . SER A 1 171 ? 0.710 2.559 17.538 1.00 90.25 171 SER A O 1
ATOM 1320 N N . ARG A 1 172 ? 1.811 4.312 16.698 1.00 84.56 172 ARG A N 1
ATOM 1321 C CA . ARG A 1 172 ? 3.122 3.787 17.094 1.00 84.56 172 ARG A CA 1
ATOM 1322 C C . ARG A 1 172 ? 3.179 3.668 18.622 1.00 84.56 172 ARG A C 1
ATOM 1324 O O . ARG A 1 172 ? 2.927 4.647 19.310 1.00 84.56 172 ARG A O 1
ATOM 1331 N N . GLY A 1 173 ? 3.571 2.495 19.118 1.00 82.75 173 GLY A N 1
ATOM 1332 C CA . GLY A 1 173 ? 3.729 2.235 20.553 1.00 82.75 173 GLY A CA 1
ATOM 1333 C C . GLY A 1 173 ? 2.480 1.698 21.256 1.00 82.75 173 GLY A C 1
ATOM 1334 O O . GLY A 1 173 ? 2.557 1.417 22.445 1.00 82.75 173 GLY A O 1
ATOM 1335 N N . SER A 1 174 ? 1.355 1.514 20.555 1.00 84.88 174 SER A N 1
ATOM 1336 C CA . SER A 1 174 ? 0.163 0.888 21.140 1.00 84.88 174 SER A CA 1
ATOM 1337 C C . SER A 1 174 ? 0.393 -0.592 21.478 1.00 84.88 174 SER A C 1
ATOM 1339 O O . SER A 1 174 ? 1.024 -1.322 20.708 1.00 84.88 174 SER A O 1
ATOM 1341 N N . ALA A 1 175 ? -0.168 -1.047 22.601 1.00 85.94 175 ALA A N 1
ATOM 1342 C CA . ALA A 1 175 ? -0.097 -2.433 23.065 1.00 85.94 175 ALA A CA 1
ATOM 1343 C C . ALA A 1 175 ? -1.095 -3.329 22.307 1.00 85.94 175 ALA A C 1
ATOM 1345 O O . ALA A 1 175 ? -2.132 -3.718 22.820 1.00 85.94 175 ALA A O 1
ATOM 1346 N N . VAL A 1 176 ? -0.803 -3.647 21.046 1.00 86.88 176 VAL A N 1
ATOM 1347 C CA . VAL A 1 176 ? -1.735 -4.366 20.146 1.00 86.88 176 VAL A CA 1
ATOM 1348 C C . VAL A 1 176 ? -2.044 -5.811 20.549 1.00 86.88 176 VAL A C 1
ATOM 1350 O O . VAL A 1 176 ? -2.989 -6.408 20.033 1.00 86.88 176 VAL A O 1
ATOM 1353 N N . ASP A 1 177 ? -1.229 -6.385 21.432 1.00 89.44 177 ASP A N 1
ATOM 1354 C CA . ASP A 1 177 ? -1.445 -7.716 21.998 1.00 89.44 177 ASP A CA 1
ATOM 1355 C C . ASP A 1 177 ? -2.347 -7.700 23.232 1.00 89.44 177 ASP A C 1
ATOM 1357 O O . ASP A 1 177 ? -2.823 -8.761 23.637 1.00 89.44 177 ASP A O 1
ATOM 1361 N N . ASP A 1 178 ? -2.631 -6.517 23.779 1.00 91.00 178 ASP A N 1
ATOM 1362 C CA . ASP A 1 178 ? -3.565 -6.339 24.882 1.00 91.00 178 ASP A CA 1
ATOM 1363 C C . ASP A 1 178 ? -4.994 -6.723 24.435 1.00 91.00 178 ASP A C 1
ATOM 1365 O O . ASP A 1 178 ? -5.513 -6.155 23.459 1.00 91.00 178 ASP A O 1
ATOM 1369 N N . PRO A 1 179 ? -5.648 -7.690 25.109 1.00 91.94 179 PRO A N 1
ATOM 1370 C CA . PRO A 1 179 ? -7.027 -8.070 24.822 1.00 91.94 179 PRO A CA 1
ATOM 1371 C C . PRO A 1 179 ? -8.011 -6.894 24.840 1.00 91.94 179 PRO A C 1
ATOM 1373 O O . PRO A 1 179 ? -8.920 -6.867 24.004 1.00 91.94 179 PRO A O 1
ATOM 1376 N N . ASP A 1 180 ? -7.812 -5.908 25.717 1.00 92.62 180 ASP A N 1
ATOM 1377 C CA . ASP A 1 180 ? -8.703 -4.752 25.837 1.00 92.62 180 ASP A CA 1
ATOM 1378 C C . ASP A 1 180 ? -8.577 -3.835 24.617 1.00 92.62 180 ASP A C 1
ATOM 1380 O O . ASP A 1 180 ? -9.583 -3.368 24.074 1.00 92.62 180 ASP A O 1
ATOM 1384 N N . VAL A 1 181 ? -7.358 -3.662 24.093 1.00 92.38 181 VAL A N 1
ATOM 1385 C CA . VAL A 1 181 ? -7.113 -2.920 22.845 1.00 92.38 181 VAL A CA 1
ATOM 1386 C C . VAL A 1 181 ? -7.759 -3.630 21.655 1.00 92.38 181 VAL A C 1
ATOM 1388 O O . VAL A 1 181 ? -8.376 -2.977 20.809 1.00 92.38 181 VAL A O 1
ATOM 1391 N N . LYS A 1 182 ? -7.671 -4.965 21.584 1.00 93.62 182 LYS A N 1
ATOM 1392 C CA . LYS A 1 182 ? -8.327 -5.751 20.523 1.00 93.62 182 LYS A CA 1
ATOM 1393 C C . LYS A 1 182 ? -9.851 -5.634 20.592 1.00 93.62 182 LYS A C 1
ATOM 1395 O O . LYS A 1 182 ? -10.495 -5.407 19.565 1.00 93.62 182 LYS A O 1
ATOM 1400 N N . ALA A 1 183 ? -10.427 -5.749 21.788 1.00 93.81 183 ALA A N 1
ATOM 1401 C CA . ALA A 1 183 ? -11.863 -5.604 22.004 1.00 93.81 183 ALA A CA 1
ATOM 1402 C C . ALA A 1 183 ? -12.347 -4.192 21.640 1.00 93.81 183 ALA A C 1
ATOM 1404 O O . ALA A 1 183 ? -13.344 -4.038 20.926 1.00 93.81 183 ALA A O 1
ATOM 1405 N N . PHE A 1 184 ? -11.601 -3.165 22.059 1.00 94.81 184 PHE A N 1
ATOM 1406 C CA . PHE A 1 184 ? -11.870 -1.773 21.714 1.00 94.81 184 PHE A CA 1
ATOM 1407 C C . PHE A 1 184 ? -11.805 -1.537 20.199 1.00 94.81 184 PHE A C 1
ATOM 1409 O O . PHE A 1 184 ? -12.733 -0.960 19.631 1.00 94.81 184 PHE A O 1
ATOM 1416 N N . ALA A 1 185 ? -10.769 -2.042 19.521 1.00 95.31 185 ALA A N 1
ATOM 1417 C CA . ALA A 1 185 ? -10.623 -1.946 18.070 1.00 95.31 185 ALA A CA 1
ATOM 1418 C C . ALA A 1 185 ? -11.820 -2.562 17.328 1.00 95.31 185 ALA A C 1
ATOM 1420 O O . ALA A 1 185 ? -12.417 -1.915 16.464 1.00 95.31 185 ALA A O 1
ATOM 1421 N N . ALA A 1 186 ? -12.216 -3.783 17.699 1.00 95.56 186 ALA A N 1
ATOM 1422 C CA . ALA A 1 186 ? -13.349 -4.474 17.090 1.00 95.56 186 ALA A CA 1
ATOM 1423 C C . ALA A 1 186 ? -14.677 -3.728 17.319 1.00 95.56 186 ALA A C 1
ATOM 1425 O O . ALA A 1 186 ? -15.497 -3.604 16.402 1.00 95.56 186 ALA A O 1
ATOM 1426 N N . ALA A 1 187 ? -14.893 -3.191 18.524 1.00 95.25 187 ALA A N 1
ATOM 1427 C CA . ALA A 1 187 ? -16.068 -2.383 18.837 1.00 95.25 187 ALA A CA 1
ATOM 1428 C C . ALA A 1 187 ? -16.094 -1.072 18.036 1.00 95.25 187 ALA A C 1
ATOM 1430 O O . ALA A 1 187 ? -17.130 -0.735 17.457 1.00 95.25 187 ALA A O 1
ATOM 1431 N N . ALA A 1 188 ? -14.960 -0.372 17.951 1.00 95.75 188 ALA A N 1
ATOM 1432 C CA . ALA A 1 188 ? -14.828 0.871 17.202 1.00 95.75 188 ALA A CA 1
ATOM 1433 C C . ALA A 1 188 ? -15.082 0.663 15.704 1.00 95.75 188 ALA A C 1
ATOM 1435 O O . ALA A 1 188 ? -15.864 1.410 15.117 1.00 95.75 188 ALA A O 1
ATOM 1436 N N . VAL A 1 189 ? -14.493 -0.380 15.105 1.00 96.75 189 VAL A N 1
ATOM 1437 C CA . VAL A 1 189 ? -14.712 -0.748 13.697 1.00 96.75 189 VAL A CA 1
ATOM 1438 C C . VAL A 1 189 ? -16.181 -1.066 13.434 1.00 96.75 189 VAL A C 1
ATOM 1440 O O . VAL A 1 189 ? -16.763 -0.516 12.502 1.00 96.75 189 VAL A O 1
ATOM 1443 N N . ARG A 1 190 ? -16.809 -1.911 14.262 1.00 96.69 190 ARG A N 1
ATOM 1444 C CA . ARG A 1 190 ? -18.225 -2.284 14.106 1.00 96.69 190 ARG A CA 1
ATOM 1445 C C . ARG A 1 190 ? -19.151 -1.075 14.210 1.00 96.69 190 ARG A C 1
ATOM 1447 O O . ARG A 1 190 ? -20.044 -0.932 13.381 1.00 96.69 190 ARG A O 1
ATOM 1454 N N . ARG A 1 191 ? -18.928 -0.210 15.203 1.00 95.81 191 ARG A N 1
ATOM 1455 C CA . ARG A 1 191 ? -19.703 1.023 15.385 1.00 95.81 191 ARG A CA 1
ATOM 1456 C C . ARG A 1 191 ? -19.578 1.927 14.161 1.00 95.81 191 ARG A C 1
ATOM 1458 O O . ARG A 1 191 ? -20.585 2.328 13.596 1.00 95.81 191 ARG A O 1
ATOM 1465 N N . LEU A 1 192 ? -18.349 2.219 13.743 1.00 96.56 192 LEU A N 1
ATOM 1466 C CA . LEU A 1 192 ? -18.078 3.141 12.643 1.00 96.56 192 LEU A CA 1
ATOM 1467 C C . LEU A 1 192 ? -18.569 2.637 11.294 1.00 96.56 192 LEU A C 1
ATOM 1469 O O . LEU A 1 192 ? -19.119 3.410 10.516 1.00 96.56 192 LEU A O 1
ATOM 1473 N N . ARG A 1 193 ? -18.430 1.335 11.050 1.00 95.75 193 ARG A N 1
ATOM 1474 C CA . ARG A 1 193 ? -19.007 0.697 9.874 1.00 95.75 193 ARG A CA 1
ATOM 1475 C C . ARG A 1 193 ? -20.531 0.814 9.859 1.00 95.75 193 ARG A C 1
ATOM 1477 O O . ARG A 1 193 ? -21.079 1.048 8.799 1.00 95.75 193 ARG A O 1
ATOM 1484 N N . GLY A 1 194 ? -21.204 0.665 11.002 1.00 95.12 194 GLY A N 1
ATOM 1485 C CA . GLY A 1 194 ? -22.660 0.827 11.083 1.00 95.12 194 GLY A CA 1
ATOM 1486 C C . GLY A 1 194 ? -23.143 2.276 10.940 1.00 95.12 194 GLY A C 1
ATOM 1487 O O . GLY A 1 194 ? -24.275 2.494 10.529 1.00 95.12 194 GLY A O 1
ATOM 1488 N N . GLU A 1 195 ? -22.306 3.260 11.284 1.00 94.31 195 GLU A N 1
ATOM 1489 C CA . GLU A 1 195 ? -22.627 4.690 11.150 1.00 94.31 195 GLU A CA 1
ATOM 1490 C C . GLU A 1 195 ? -22.418 5.216 9.714 1.00 94.31 195 GLU A C 1
ATOM 1492 O O . GLU A 1 195 ? -23.151 6.106 9.288 1.00 94.31 195 GLU A O 1
ATOM 1497 N N . PHE A 1 196 ? -21.417 4.708 8.982 1.00 90.62 196 PHE A N 1
ATOM 1498 C CA . PHE A 1 196 ? -20.935 5.321 7.731 1.00 90.62 196 PHE A CA 1
ATOM 1499 C C . PHE A 1 196 ? -20.814 4.367 6.528 1.00 90.62 196 PHE A C 1
ATOM 1501 O O . PHE A 1 196 ? -20.383 4.813 5.462 1.00 90.62 196 PHE A O 1
ATOM 1508 N N . GLY A 1 197 ? -21.113 3.076 6.685 1.00 79.19 197 GLY A N 1
ATOM 1509 C CA . GLY A 1 197 ? -21.033 2.058 5.628 1.00 79.19 197 GLY A CA 1
ATOM 1510 C C . GLY A 1 197 ? -22.395 1.514 5.240 1.00 79.19 197 GLY A C 1
ATOM 1511 O O . GLY A 1 197 ? -22.518 1.125 4.060 1.00 79.19 197 GLY A O 1
#

Organism: NCBI:txid2840701